Protein AF-0000000080283962 (afdb_homodimer)

Nearest PDB structures (foldseek):
  8ro2-assembly1_TF  TM=5.884E-01  e=2.854E+00  Homo sapiens
  6u9e-assembly1_B  TM=2.077E-01  e=5.187E+00  Francisella tularensis subsp. novicida
  8ro2-assembly1_TF  TM=5.895E-01  e=2.555E+00  Homo sapiens
  6u9e-assembly1_B  TM=2.073E-01  e=4.167E+00  Francisella tularensis subsp. novicida

Organism: Amycolatopsis orientalis (NCBI:txid31958)

Secondary structure (DSSP, 8-state):
------B----SS--STTSSS-EEEETTEEEEEETTEEEEEETTEEEE---SS-EEEP--SS--STTSSSEEEEETTEEEEEETTEEEEEETTEEEE-/------B----SS--STTSSS-EEEETTEEEEEETTEEEEEETTEEEE---SS-EEEP--SS--STTSSSEEEEETTEEEEEETTEEEEEETTEEEE-

Radius of gyration: 17.1 Å; Cα contacts (8 Å, |Δi|>4): 357; chains: 2; bounding box: 35×56×42 Å

Foldseek 3Di:
DPPDWAFDPDDPDDDDPPPPFDWDQAVPFIFTADPQFTWTDDPNTTTGDDDPDFAWDPDDPDDDDPPPPFDWGRHVPFIWTDDPNWTWTDDPPTTGTD/DPPDWAFDPDDPDDDDPPPPFDWDQAVPFIFTADPLFTWTDDPNTTTGDDDPDFAWDPDDPDDDDPPPPFDWGRHVPFIWTDDPNWTWTDDPPTTGTD

pLDDT: mean 89.24, std 9.59, range [35.06, 97.31]

Structure (mmCIF, N/CA/C/O backbone):
data_AF-0000000080283962-model_v1
#
loop_
_entity.id
_entity.type
_entity.pdbx_description
1 polymer 'Threonine dehydratase'
#
loop_
_atom_site.group_PDB
_atom_site.id
_atom_site.type_symbol
_atom_site.label_atom_id
_atom_site.label_alt_id
_atom_site.label_comp_id
_atom_site.label_asym_id
_atom_site.label_entity_id
_atom_site.label_seq_id
_atom_site.pdbx_PDB_ins_code
_atom_site.Cartn_x
_atom_site.Cartn_y
_atom_site.Cartn_z
_atom_site.occupancy
_atom_site.B_iso_or_equiv
_atom_site.auth_seq_id
_atom_site.auth_comp_id
_atom_site.auth_asym_id
_atom_site.auth_atom_id
_atom_site.pdbx_PDB_model_num
ATOM 1 N N . MET A 1 1 ? -6.617 -28.562 -16.344 1 35.06 1 MET A N 1
ATOM 2 C CA . MET A 1 1 ? -5.785 -28.609 -15.141 1 35.06 1 MET A CA 1
ATOM 3 C C . MET A 1 1 ? -5.812 -27.266 -14.406 1 35.06 1 MET A C 1
ATOM 5 O O . MET A 1 1 ? -5.527 -26.219 -15.008 1 35.06 1 MET A O 1
ATOM 9 N N . THR A 1 2 ? -6.727 -26.984 -13.445 1 43.75 2 THR A N 1
ATOM 10 C CA . THR A 1 2 ? -6.867 -25.703 -12.766 1 43.75 2 THR A CA 1
ATOM 11 C C . THR A 1 2 ? -5.504 -25.141 -12.391 1 43.75 2 THR A C 1
ATOM 13 O O . THR A 1 2 ? -4.602 -25.891 -12 1 43.75 2 THR A O 1
ATOM 16 N N . ALA A 1 3 ? -5.02 -24.266 -13.156 1 55.91 3 ALA A N 1
ATOM 17 C CA . ALA A 1 3 ? -3.67 -23.734 -12.969 1 55.91 3 ALA A CA 1
ATOM 18 C C . ALA A 1 3 ? -3.305 -23.688 -11.484 1 55.91 3 ALA A C 1
ATOM 20 O O . ALA A 1 3 ? -4.18 -23.531 -10.633 1 55.91 3 ALA A O 1
ATOM 21 N N . ALA A 1 4 ? -2.227 -24.375 -11.078 1 68.62 4 ALA A N 1
ATOM 22 C CA . ALA A 1 4 ? -1.709 -24.5 -9.719 1 68.62 4 ALA A CA 1
ATOM 23 C C . ALA A 1 4 ? -1.678 -23.156 -9.016 1 68.62 4 ALA A C 1
ATOM 25 O O . ALA A 1 4 ? -1.176 -22.172 -9.57 1 68.62 4 ALA A O 1
ATOM 26 N N . HIS A 1 5 ? -2.861 -22.812 -8.375 1 81 5 HIS A N 1
ATOM 27 C CA . HIS A 1 5 ? -2.826 -21.625 -7.512 1 81 5 HIS A CA 1
ATOM 28 C C . HIS A 1 5 ? -2.682 -22.016 -6.047 1 81 5 HIS A C 1
ATOM 30 O O . HIS A 1 5 ? -3.045 -23.141 -5.656 1 81 5 HIS A O 1
ATOM 36 N N . THR A 1 6 ? -1.829 -21.266 -5.34 1 88.88 6 THR A N 1
ATOM 37 C CA . THR A 1 6 ? -1.649 -21.453 -3.904 1 88.88 6 THR A CA 1
ATOM 38 C C . THR A 1 6 ? -2.773 -20.781 -3.125 1 88.88 6 THR A C 1
ATOM 40 O O . THR A 1 6 ? -2.91 -19.547 -3.162 1 88.88 6 THR A O 1
ATOM 43 N N . GLU A 1 7 ? -3.646 -21.547 -2.443 1 90.62 7 GLU A N 1
ATOM 44 C CA . GLU A 1 7 ? -4.758 -21.031 -1.653 1 90.62 7 GLU A CA 1
ATOM 45 C C . GLU A 1 7 ? -4.289 -20.594 -0.267 1 90.62 7 GLU A C 1
ATOM 47 O O . GLU A 1 7 ? -3.475 -21.266 0.361 1 90.62 7 GLU A O 1
ATOM 52 N N . HIS A 1 8 ? -4.777 -19.422 0.168 1 90.31 8 HIS A N 1
ATOM 53 C CA . HIS A 1 8 ? -4.613 -19.031 1.562 1 90.31 8 HIS A CA 1
ATOM 54 C C . HIS A 1 8 ? -5.809 -19.469 2.402 1 90.31 8 HIS A C 1
ATOM 56 O O . HIS A 1 8 ? -6.824 -18.766 2.459 1 90.31 8 HIS A O 1
ATOM 62 N N . ALA A 1 9 ? -5.613 -20.469 3.062 1 83.69 9 ALA A N 1
ATOM 63 C CA . ALA A 1 9 ? -6.711 -21.062 3.822 1 83.69 9 ALA A CA 1
ATOM 64 C C . ALA A 1 9 ? -6.82 -20.438 5.211 1 83.69 9 ALA A C 1
ATOM 66 O O . ALA A 1 9 ? -5.867 -19.828 5.695 1 83.69 9 ALA A O 1
ATOM 67 N N . GLY A 1 10 ? -8.047 -20.531 5.781 1 81.81 10 GLY A N 1
ATOM 68 C CA . GLY A 1 10 ? -8.242 -20.188 7.184 1 81.81 10 GLY A CA 1
ATOM 69 C C . GLY A 1 10 ? -8.312 -18.703 7.43 1 81.81 10 GLY A C 1
ATOM 70 O O . GLY A 1 10 ? -7.855 -18.219 8.461 1 81.81 10 GLY A O 1
ATOM 71 N N . HIS A 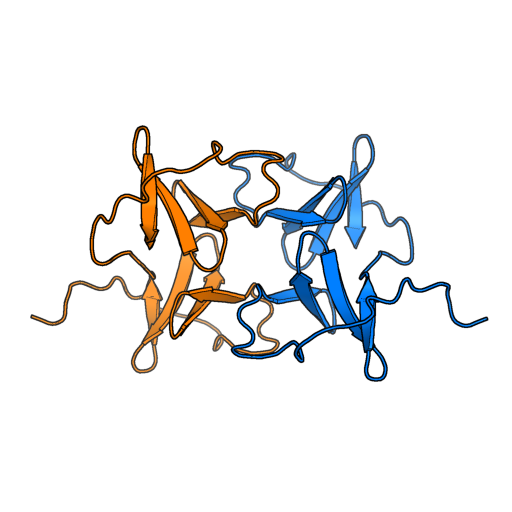1 11 ? -8.812 -18 6.496 1 83.88 11 HIS A N 1
ATOM 72 C CA . HIS A 1 11 ? -8.977 -16.578 6.738 1 83.88 11 HIS A CA 1
ATOM 73 C C . HIS A 1 11 ? -10.078 -16.312 7.758 1 83.88 11 HIS A C 1
ATOM 75 O O . HIS A 1 11 ? -11.148 -16.922 7.688 1 83.88 11 HIS A O 1
ATOM 81 N N . THR A 1 12 ? -9.773 -15.5 8.719 1 86.62 12 THR A N 1
ATOM 82 C CA . THR A 1 12 ? -10.688 -15.195 9.812 1 86.62 12 THR A CA 1
ATOM 83 C C . THR A 1 12 ? -11.68 -14.109 9.398 1 86.62 12 THR A C 1
ATOM 85 O O . THR A 1 12 ? -12.672 -13.875 10.102 1 86.62 12 THR A O 1
ATOM 88 N N . HIS A 1 13 ? -11.516 -13.477 8.312 1 91.56 13 HIS A N 1
ATOM 89 C CA . HIS A 1 13 ? -12.422 -12.453 7.805 1 91.56 13 HIS A CA 1
ATOM 90 C C . HIS A 1 13 ? -12.352 -12.359 6.285 1 91.56 13 HIS A C 1
ATOM 92 O O . HIS A 1 13 ? -11.469 -12.953 5.66 1 91.56 13 HIS A O 1
ATOM 98 N N . ALA A 1 14 ? -13.336 -11.727 5.773 1 93.75 14 ALA A N 1
ATOM 99 C CA . ALA A 1 14 ? -13.305 -11.445 4.34 1 93.75 14 ALA A CA 1
ATOM 100 C C . ALA A 1 14 ? -12.594 -10.125 4.059 1 93.75 14 ALA A C 1
ATOM 102 O O . ALA A 1 14 ? -12.781 -9.141 4.781 1 93.75 14 ALA A O 1
ATOM 103 N N . HIS A 1 15 ? -11.75 -10.195 3.064 1 94.44 15 HIS A N 1
ATOM 104 C CA . HIS A 1 15 ? -11.117 -8.945 2.652 1 94.44 15 HIS A CA 1
ATOM 105 C C . HIS A 1 15 ? -12.102 -8.039 1.92 1 94.44 15 HIS A C 1
ATOM 107 O O . HIS A 1 15 ? -12.953 -8.523 1.174 1 94.44 15 HIS A O 1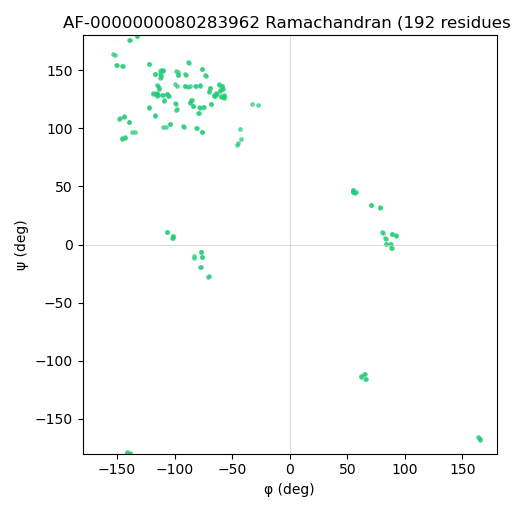
ATOM 113 N N . GLY A 1 16 ? -12.039 -6.785 2.045 1 90.5 16 GLY A N 1
ATOM 114 C CA . GLY A 1 16 ? -12.867 -5.746 1.453 1 90.5 16 GLY A CA 1
ATOM 115 C C . GLY A 1 16 ? -12.695 -4.395 2.123 1 90.5 16 GLY A C 1
ATOM 116 O O . GLY A 1 16 ? -11.75 -4.188 2.879 1 90.5 16 GLY A O 1
ATOM 117 N N . GLU A 1 17 ? -13.594 -3.531 1.775 1 86.06 17 GLU A N 1
ATOM 118 C CA . GLU A 1 17 ? -13.57 -2.217 2.412 1 86.06 17 GLU A CA 1
ATOM 119 C C . GLU A 1 17 ? -13.664 -2.338 3.93 1 86.06 17 GLU A C 1
ATOM 121 O O . GLU A 1 17 ? -14.523 -3.055 4.449 1 86.06 17 GLU A O 1
ATOM 126 N N . GLY A 1 18 ? -12.711 -1.709 4.637 1 87.62 18 GLY A N 1
ATOM 127 C CA . GLY A 1 18 ? -12.781 -1.673 6.09 1 87.62 18 GLY A CA 1
ATOM 128 C C . GLY A 1 18 ? -12.133 -2.875 6.75 1 87.62 18 GLY A C 1
ATOM 129 O O . GLY A 1 18 ? -12.117 -2.979 7.977 1 87.62 18 GLY A O 1
ATOM 130 N N . CYS A 1 19 ? -11.578 -3.812 5.996 1 92.62 19 CYS A N 1
ATOM 131 C CA . CYS A 1 19 ? -11.062 -5.043 6.594 1 92.62 19 CYS A CA 1
ATOM 132 C C . CYS A 1 19 ? -9.727 -4.793 7.289 1 92.62 19 CYS A C 1
ATOM 134 O O . CYS A 1 19 ? -9.227 -5.66 8.008 1 92.62 19 CYS A O 1
ATOM 136 N N . GLY A 1 20 ? -9.148 -3.604 7.055 1 93.88 20 GLY A N 1
ATOM 137 C CA . GLY A 1 20 ? -7.941 -3.23 7.77 1 93.88 20 GLY A CA 1
ATOM 138 C C . GLY A 1 20 ? -6.672 -3.611 7.035 1 93.88 20 GLY A C 1
ATOM 139 O O . GLY A 1 20 ? -5.57 -3.441 7.559 1 93.88 20 GLY A O 1
ATOM 140 N N . HIS A 1 21 ? -6.789 -4.078 5.785 1 95.62 21 HIS A N 1
ATOM 141 C CA . HIS A 1 21 ? -5.625 -4.453 4.988 1 95.62 21 HIS A CA 1
ATOM 142 C C . HIS A 1 21 ? -5.438 -3.504 3.812 1 95.62 21 HIS A C 1
ATOM 144 O O . HIS A 1 21 ? -6.406 -2.947 3.295 1 95.62 21 HIS A O 1
ATOM 150 N N . VAL A 1 22 ? -4.184 -3.258 3.533 1 97 22 VAL A N 1
ATOM 151 C CA . VAL A 1 22 ? -3.861 -2.463 2.352 1 97 22 VAL A CA 1
ATOM 152 C C . VAL A 1 22 ? -4.43 -3.137 1.104 1 97 22 VAL A C 1
ATOM 154 O O . VAL A 1 22 ? -4.305 -4.352 0.938 1 97 22 VAL A O 1
ATOM 157 N N . ALA A 1 23 ? -5.082 -2.34 0.26 1 96.88 23 ALA A N 1
ATOM 158 C CA . ALA A 1 23 ? -5.602 -2.816 -1.02 1 96.88 23 ALA A CA 1
ATOM 159 C C . ALA A 1 23 ? -4.738 -2.32 -2.178 1 96.88 23 ALA A C 1
ATOM 161 O O . ALA A 1 23 ? -4.465 -1.123 -2.285 1 96.88 23 ALA A O 1
ATOM 162 N N . VAL A 1 24 ? -4.32 -3.229 -3.004 1 96.75 24 VAL A N 1
ATOM 163 C CA . VAL A 1 24 ? -3.416 -2.973 -4.121 1 96.75 24 VAL A CA 1
ATOM 164 C C . VAL A 1 24 ? -4.121 -3.295 -5.438 1 96.75 24 VAL A C 1
ATOM 166 O O . VAL A 1 24 ? -4.418 -4.457 -5.723 1 96.75 24 VAL A O 1
ATOM 169 N N . PRO A 1 25 ? -4.391 -2.285 -6.191 1 95 25 PRO A N 1
ATOM 170 C CA . PRO A 1 25 ? -4.93 -2.594 -7.52 1 95 25 PRO A CA 1
ATOM 171 C C . PRO A 1 25 ? -3.959 -3.404 -8.375 1 95 25 PRO A C 1
ATOM 173 O O . PRO A 1 25 ? -2.75 -3.154 -8.352 1 95 25 PRO A O 1
ATOM 176 N N . HIS A 1 26 ? -4.449 -4.391 -9.086 1 92 26 HIS A N 1
ATOM 177 C CA . HIS A 1 26 ? -3.648 -5.246 -9.953 1 92 26 HIS A CA 1
ATOM 178 C C . HIS A 1 26 ? -4.434 -5.668 -11.195 1 92 26 HIS A C 1
ATOM 180 O O . HIS A 1 26 ? -5.141 -6.68 -11.172 1 92 26 HIS A O 1
ATOM 186 N N . GLY A 1 27 ? -4.266 -4.848 -12.211 1 88.5 27 GLY A N 1
ATOM 187 C CA . GLY A 1 27 ? -5.031 -5.141 -13.406 1 88.5 27 GLY A CA 1
ATOM 188 C C . GLY A 1 27 ? -6.531 -5.004 -13.203 1 88.5 27 GLY A C 1
ATOM 189 O O . GLY A 1 27 ? -7.039 -3.898 -13.008 1 88.5 27 GLY A O 1
ATOM 190 N N . ASP A 1 28 ? -7.254 -6.184 -13.242 1 88.56 28 ASP A N 1
ATOM 191 C CA . ASP A 1 28 ? -8.711 -6.16 -13.18 1 88.56 28 ASP A CA 1
ATOM 192 C C . ASP A 1 28 ? -9.203 -6.539 -11.789 1 88.56 28 ASP A C 1
ATOM 194 O O . ASP A 1 28 ? -10.414 -6.684 -11.57 1 88.56 28 ASP A O 1
ATOM 198 N N . HIS A 1 29 ? -8.234 -6.703 -10.852 1 91.75 29 HIS A N 1
ATOM 199 C CA . HIS A 1 29 ? -8.664 -7.078 -9.508 1 91.75 29 HIS A CA 1
ATOM 200 C C . HIS A 1 29 ? -7.871 -6.324 -8.445 1 91.75 29 HIS A C 1
ATOM 202 O O . HIS A 1 29 ? -7.055 -5.461 -8.773 1 91.75 29 HIS A O 1
ATOM 208 N N . VAL A 1 30 ? -8.297 -6.582 -7.266 1 95.19 30 VAL A N 1
ATOM 209 C CA . VAL A 1 30 ? -7.625 -5.996 -6.113 1 95.19 30 VAL A CA 1
ATOM 210 C C . VAL A 1 30 ? -6.992 -7.098 -5.266 1 95.19 30 VAL A C 1
ATOM 212 O O . VAL A 1 30 ? -7.617 -8.133 -5.02 1 95.19 30 VAL A O 1
ATOM 215 N N . ASP A 1 31 ? -5.766 -6.91 -4.949 1 95.81 31 ASP A N 1
ATOM 216 C CA . ASP A 1 31 ? -5.086 -7.766 -3.977 1 95.81 31 ASP A CA 1
ATOM 217 C C . ASP A 1 31 ? -5.059 -7.109 -2.598 1 95.81 31 ASP A C 1
ATOM 219 O O . ASP A 1 31 ? -5.004 -5.883 -2.49 1 95.81 31 ASP A O 1
ATOM 223 N N . TYR A 1 32 ? -5.07 -7.906 -1.597 1 96.44 32 TYR A N 1
ATOM 224 C CA . TYR A 1 32 ? -4.953 -7.418 -0.228 1 96.44 32 TYR A CA 1
ATOM 225 C C . TYR A 1 32 ? -3.668 -7.918 0.423 1 96.44 32 TYR A C 1
ATOM 227 O O . TYR A 1 32 ? -3.391 -9.117 0.415 1 96.44 32 TYR A O 1
ATOM 235 N N . VAL A 1 33 ? -2.928 -6.961 0.955 1 96.44 33 VAL A N 1
ATOM 236 C CA . VAL A 1 33 ? -1.702 -7.34 1.649 1 96.44 33 VAL A CA 1
ATOM 237 C C . VAL A 1 33 ? -2.045 -7.957 3.004 1 96.44 33 VAL A C 1
ATOM 239 O O . VAL A 1 33 ? -2.691 -7.32 3.836 1 96.44 33 VAL A O 1
ATOM 242 N N . HIS A 1 34 ? -1.665 -9.219 3.176 1 95 34 HIS A N 1
ATOM 243 C CA . HIS A 1 34 ? -1.932 -9.938 4.414 1 95 34 HIS A CA 1
ATOM 244 C C . HIS A 1 34 ? -0.739 -10.797 4.816 1 95 34 HIS A C 1
ATOM 246 O O . HIS A 1 34 ? -0.447 -11.805 4.168 1 95 34 HIS A O 1
ATOM 252 N N . GLU A 1 35 ? -0.023 -10.289 5.875 1 92.44 35 GLU A N 1
ATOM 253 C CA . GLU A 1 35 ? 1.117 -11.008 6.434 1 92.44 35 GLU A CA 1
ATOM 254 C C . GLU A 1 35 ? 2.145 -11.336 5.352 1 92.44 35 GLU A C 1
ATOM 256 O O . GLU A 1 35 ? 2.609 -12.469 5.25 1 92.44 35 GLU A O 1
ATOM 261 N N . GLY A 1 36 ? 2.445 -10.328 4.566 1 93.75 36 GLY A N 1
ATOM 262 C CA . GLY A 1 36 ? 3.506 -10.469 3.584 1 93.75 36 GLY A CA 1
ATOM 263 C C . GLY A 1 36 ? 3.066 -11.195 2.328 1 93.75 36 GLY A C 1
ATOM 264 O O . GLY A 1 36 ? 3.898 -11.594 1.509 1 93.75 36 GLY A O 1
ATOM 265 N N . HIS A 1 37 ? 1.723 -11.43 2.156 1 94.94 37 HIS A N 1
ATOM 266 C CA . HIS A 1 37 ? 1.156 -12.07 0.973 1 94.94 37 HIS A CA 1
ATOM 267 C C . HIS A 1 37 ? 0.129 -11.164 0.3 1 94.94 37 HIS A C 1
ATOM 269 O O . HIS A 1 37 ? -0.411 -10.25 0.931 1 94.94 37 HIS A O 1
ATOM 275 N N . LEU A 1 38 ? -0.004 -11.43 -0.94 1 96.06 38 LEU A N 1
ATOM 276 C CA . LEU A 1 38 ? -1.05 -10.75 -1.695 1 96.06 38 LEU A CA 1
ATOM 277 C C . LEU A 1 38 ? -2.23 -11.68 -1.949 1 96.06 38 LEU A C 1
ATOM 279 O O . LEU A 1 38 ? -2.172 -12.539 -2.834 1 96.06 38 LEU A O 1
ATOM 283 N N . HIS A 1 39 ? -3.297 -11.43 -1.146 1 96.5 39 HIS A N 1
ATOM 284 C CA . HIS A 1 39 ? -4.5 -12.25 -1.229 1 96.5 39 HIS A CA 1
ATOM 285 C C . HIS A 1 39 ? -5.418 -11.766 -2.346 1 96.5 39 HIS A C 1
ATOM 287 O O . HIS A 1 39 ? -5.879 -10.625 -2.33 1 96.5 39 HIS A O 1
ATOM 293 N N . ARG A 1 40 ? -5.621 -12.648 -3.252 1 94.75 40 ARG A N 1
ATOM 294 C CA . ARG A 1 40 ? -6.566 -12.398 -4.336 1 94.75 40 ARG A CA 1
ATOM 295 C C . ARG A 1 40 ? -7.816 -13.258 -4.18 1 94.75 40 ARG A C 1
ATOM 297 O O . ARG A 1 40 ? -7.723 -14.477 -4.031 1 94.75 40 ARG A O 1
ATOM 304 N N . ALA A 1 41 ? -8.977 -12.547 -4.145 1 94.31 41 ALA A N 1
ATOM 305 C CA . ALA A 1 41 ? -10.227 -13.297 -4.039 1 94.31 41 ALA A CA 1
ATOM 306 C C . ALA A 1 41 ? -10.469 -14.141 -5.289 1 94.31 41 ALA A C 1
ATOM 308 O O . ALA A 1 41 ? -10.312 -13.656 -6.41 1 94.31 41 ALA A O 1
ATOM 309 N N . HIS A 1 42 ? -10.703 -15.375 -5.086 1 90.81 42 HIS A N 1
ATOM 310 C CA . HIS A 1 42 ? -10.969 -16.297 -6.18 1 90.81 42 HIS A CA 1
ATOM 311 C C . HIS A 1 42 ? -11.938 -17.391 -5.75 1 90.81 42 HIS A C 1
ATOM 313 O O . HIS A 1 42 ? -11.602 -18.234 -4.91 1 90.81 42 HIS A O 1
ATOM 319 N N . ASP A 1 43 ? -13.164 -17.375 -6.234 1 91.69 43 ASP A N 1
ATOM 320 C CA . ASP A 1 43 ? -14.164 -18.422 -6.047 1 91.69 43 ASP A CA 1
ATOM 321 C C . ASP A 1 43 ? -14.406 -18.688 -4.562 1 91.69 43 ASP A C 1
ATOM 323 O O . ASP A 1 43 ? -14.383 -19.828 -4.121 1 91.69 43 ASP A O 1
ATOM 327 N N . GLY A 1 44 ? -14.516 -17.672 -3.893 1 90.38 44 GLY A N 1
ATOM 328 C CA . GLY A 1 44 ? -14.938 -17.797 -2.504 1 90.38 44 GLY A CA 1
ATOM 329 C C . GLY A 1 44 ? -13.773 -18 -1.549 1 90.38 44 GLY A C 1
ATOM 330 O O . GLY A 1 44 ? -13.977 -18.156 -0.343 1 90.38 44 GLY A O 1
ATOM 331 N N . HIS A 1 45 ? -12.602 -18.094 -2.121 1 93.62 45 HIS A N 1
ATOM 332 C CA . HIS A 1 45 ? -11.414 -18.156 -1.277 1 93.62 45 HIS A CA 1
ATOM 333 C C . HIS A 1 45 ? -10.336 -17.203 -1.771 1 93.62 45 HIS A C 1
ATOM 335 O O . HIS A 1 45 ? -10.57 -16.406 -2.689 1 93.62 45 HIS A O 1
ATOM 341 N N . TYR A 1 46 ? -9.305 -17.203 -1.081 1 95.38 46 TYR A N 1
ATOM 342 C CA . TYR A 1 46 ? -8.227 -16.312 -1.471 1 95.38 46 TYR A CA 1
ATOM 343 C C . TYR A 1 46 ? -7.004 -17.094 -1.937 1 95.38 46 TYR A C 1
ATOM 345 O O . TYR A 1 46 ? -6.605 -18.062 -1.295 1 95.38 46 TYR A O 1
ATOM 353 N N . ASP A 1 47 ? -6.438 -16.641 -3.055 1 94.94 47 ASP A N 1
ATOM 354 C CA . ASP A 1 47 ? -5.199 -17.203 -3.586 1 94.94 47 ASP A CA 1
ATOM 355 C C . ASP A 1 47 ? -4.047 -16.203 -3.445 1 94.94 47 ASP A C 1
ATOM 357 O O . ASP A 1 47 ? -4.262 -15 -3.355 1 94.94 47 ASP A O 1
ATOM 361 N N . GLU A 1 48 ? -2.859 -16.828 -3.291 1 94.25 48 GLU A N 1
ATOM 362 C CA . GLU A 1 48 ? -1.697 -15.977 -3.512 1 94.25 48 GLU A CA 1
ATOM 363 C C . GLU A 1 48 ? -1.691 -15.406 -4.93 1 94.25 48 GLU A C 1
ATOM 365 O O . GLU A 1 48 ? -1.883 -16.141 -5.898 1 94.25 48 GLU A O 1
ATOM 370 N N . CYS A 1 49 ? -1.578 -14.062 -5.078 1 92.19 49 CYS A N 1
ATOM 371 C CA . CYS A 1 49 ? -1.53 -13.469 -6.41 1 92.19 49 CYS A CA 1
ATOM 372 C C . CYS A 1 49 ? -0.131 -13.578 -7.004 1 92.19 49 CYS A C 1
ATOM 374 O O . CYS A 1 49 ? 0.763 -12.812 -6.641 1 92.19 49 CYS A O 1
ATOM 376 N N . GLU A 1 50 ? 0.05 -14.461 -7.801 1 85.19 50 GLU A N 1
ATOM 377 C CA . GLU A 1 50 ? 1.315 -14.688 -8.492 1 85.19 50 GLU A CA 1
ATOM 378 C C . GLU A 1 50 ? 1.188 -14.398 -9.984 1 85.19 50 GLU A C 1
ATOM 380 O O . GLU A 1 50 ? 0.092 -14.477 -10.547 1 85.19 50 GLU A O 1
ATOM 385 N N . ALA A 1 51 ? 2.295 -13.961 -10.562 1 76.75 51 ALA A N 1
ATOM 386 C CA . ALA A 1 51 ? 2.266 -13.797 -12.016 1 76.75 51 ALA A CA 1
ATOM 387 C C . ALA A 1 51 ? 2.197 -15.148 -12.719 1 76.75 51 ALA A C 1
ATOM 389 O O . ALA A 1 51 ? 2.814 -16.125 -12.266 1 76.75 51 ALA A O 1
ATOM 390 N N . ASP A 1 52 ? 1.335 -15.164 -13.664 1 74.25 52 ASP A N 1
ATOM 391 C CA . ASP A 1 52 ? 1.201 -16.391 -14.438 1 74.25 52 ASP A CA 1
ATOM 392 C C . ASP A 1 52 ? 2.426 -16.625 -15.32 1 74.25 52 ASP A C 1
ATOM 394 O O . ASP A 1 52 ? 2.734 -17.766 -15.672 1 74.25 52 ASP A O 1
ATOM 398 N N . ALA A 1 53 ? 3.062 -15.547 -15.664 1 79 53 ALA A N 1
ATOM 399 C CA . ALA A 1 53 ? 4.211 -15.641 -16.562 1 79 53 ALA A CA 1
ATOM 400 C C . ALA A 1 53 ? 5.266 -14.594 -16.219 1 79 53 ALA A C 1
ATOM 402 O O . ALA A 1 53 ? 4.98 -13.625 -15.508 1 79 53 ALA A O 1
ATOM 403 N N . HIS A 1 54 ? 6.469 -14.977 -16.594 1 79.56 54 HIS A N 1
ATOM 404 C CA . HIS A 1 54 ? 7.566 -14.016 -16.516 1 79.56 54 HIS A CA 1
ATOM 405 C C . HIS A 1 54 ? 7.504 -13.008 -17.656 1 79.56 54 HIS A C 1
ATOM 407 O O . HIS A 1 54 ? 7.836 -13.336 -18.797 1 79.56 54 HIS A O 1
ATOM 413 N N . VAL A 1 55 ? 6.902 -11.852 -17.328 1 89.44 55 VAL A N 1
ATOM 414 C CA . VAL A 1 55 ? 6.848 -10.789 -18.328 1 89.44 55 VAL A CA 1
ATOM 415 C C . VAL A 1 55 ? 7.805 -9.664 -17.938 1 89.44 55 VAL A C 1
ATOM 417 O O . VAL A 1 55 ? 7.496 -8.867 -17.047 1 89.44 55 VAL A O 1
ATOM 420 N N . PRO A 1 56 ? 8.992 -9.664 -18.609 1 90.5 56 PRO A N 1
ATOM 421 C CA . PRO A 1 56 ? 9.945 -8.602 -18.281 1 90.5 56 PRO A CA 1
ATOM 422 C C . PRO A 1 56 ? 9.414 -7.207 -18.609 1 90.5 56 PRO A C 1
ATOM 424 O O . PRO A 1 56 ? 8.742 -7.027 -19.625 1 90.5 56 PRO A O 1
ATOM 427 N N . HIS A 1 57 ? 9.492 -6.348 -17.672 1 89.94 57 HIS A N 1
ATOM 428 C CA . HIS A 1 57 ? 9.188 -4.953 -17.953 1 89.94 57 HIS A CA 1
ATOM 429 C C . HIS A 1 57 ? 10.359 -4.273 -18.672 1 89.94 57 HIS A C 1
ATOM 431 O O . HIS A 1 57 ? 11.422 -4.086 -18.078 1 89.94 57 HIS A O 1
ATOM 437 N N . GLN A 1 58 ? 10.125 -3.846 -19.828 1 86.69 58 GLN A N 1
ATOM 438 C CA . GLN A 1 58 ? 11.195 -3.258 -20.625 1 86.69 58 GLN A CA 1
ATOM 439 C C . GLN A 1 58 ? 11.289 -1.752 -20.391 1 86.69 58 GLN A C 1
ATOM 441 O O . GLN A 1 58 ? 10.273 -1.089 -20.172 1 86.69 58 GLN A O 1
ATOM 446 N N . GLY A 1 59 ? 12.578 -1.253 -20.453 1 82.88 59 GLY A N 1
ATOM 447 C CA . GLY A 1 59 ? 12.797 0.185 -20.453 1 82.88 59 GLY A CA 1
ATOM 448 C C . GLY A 1 59 ? 12.5 0.84 -19.125 1 82.88 59 GLY A C 1
ATOM 449 O O . GLY A 1 59 ? 12 1.966 -19.078 1 82.88 59 GLY A O 1
ATOM 450 N N . HIS A 1 60 ? 12.75 0.189 -18.094 1 81.06 60 HIS A N 1
ATOM 451 C CA . HIS A 1 60 ? 12.531 0.785 -16.781 1 81.06 60 HIS A CA 1
ATOM 452 C C . HIS A 1 60 ? 13.523 1.909 -16.516 1 81.06 60 HIS A C 1
ATOM 454 O O . HIS A 1 60 ? 14.742 1.709 -16.625 1 81.06 60 HIS A O 1
ATOM 460 N N . GLU A 1 61 ? 13.094 3.102 -16.281 1 85.56 61 GLU A N 1
ATOM 461 C CA . GLU A 1 61 ? 13.875 4.336 -16.266 1 85.56 61 GLU A CA 1
ATOM 462 C C . GLU A 1 61 ? 14.672 4.461 -14.969 1 85.56 61 GLU A C 1
ATOM 464 O O . GLU A 1 61 ? 15.648 5.207 -14.906 1 85.56 61 GLU A O 1
ATOM 469 N N . HIS A 1 62 ? 14.344 3.791 -13.945 1 90 62 HIS A N 1
ATOM 470 C CA . HIS A 1 62 ? 15.07 3.842 -12.688 1 90 62 HIS A CA 1
ATOM 471 C C . HIS A 1 62 ? 14.969 2.521 -11.938 1 90 62 HIS A C 1
ATOM 473 O O . HIS A 1 62 ? 14.094 1.703 -12.227 1 90 62 HIS A O 1
ATOM 479 N N . ALA A 1 63 ? 15.922 2.299 -11.148 1 92.5 63 ALA A N 1
ATOM 480 C CA . ALA A 1 63 ? 15.859 1.129 -10.273 1 92.5 63 ALA A CA 1
ATOM 481 C C . ALA A 1 63 ? 14.938 1.38 -9.086 1 92.5 63 ALA A C 1
ATOM 483 O O . ALA A 1 63 ? 14.938 2.473 -8.516 1 92.5 63 ALA A O 1
ATOM 484 N N . HIS A 1 64 ? 14.133 0.341 -8.805 1 93.25 64 HIS A N 1
ATOM 485 C CA . HIS A 1 64 ? 13.305 0.452 -7.613 1 93.25 64 HIS A CA 1
ATOM 486 C C . HIS A 1 64 ? 14.117 0.225 -6.344 1 93.25 64 HIS A C 1
ATOM 488 O O . HIS A 1 64 ? 15.094 -0.526 -6.359 1 93.25 64 HIS A O 1
ATOM 494 N N . GLY A 1 65 ? 13.758 0.82 -5.191 1 89.19 65 GLY A N 1
ATOM 495 C CA . GLY A 1 65 ? 14.391 0.752 -3.887 1 89.19 65 GLY A CA 1
ATOM 496 C C . GLY A 1 65 ? 13.922 1.841 -2.938 1 89.19 65 GLY A C 1
ATOM 497 O O . GLY A 1 65 ? 12.898 2.48 -3.176 1 89.19 65 GLY A O 1
ATOM 498 N N . GLU A 1 66 ? 14.641 1.972 -1.91 1 85 66 GLU A N 1
ATOM 499 C CA . GLU A 1 66 ? 14.32 3.021 -0.949 1 85 66 GLU A CA 1
ATOM 500 C C . GLU A 1 66 ? 14.305 4.395 -1.614 1 85 66 GLU A C 1
ATOM 502 O O . GLU A 1 66 ? 15.242 4.754 -2.33 1 85 66 GLU A O 1
ATOM 507 N N . GLY A 1 67 ? 13.203 5.16 -1.42 1 86.44 67 GLY A N 1
ATOM 508 C CA . GLY A 1 67 ? 13.164 6.531 -1.904 1 86.44 67 GLY A CA 1
ATOM 509 C C . GLY A 1 67 ? 12.797 6.633 -3.373 1 86.44 67 GLY A C 1
ATOM 510 O O . GLY A 1 67 ? 12.828 7.723 -3.949 1 86.44 67 GLY A O 1
ATOM 511 N N . CYS A 1 68 ? 12.438 5.539 -4.062 1 92.56 68 CYS A N 1
ATOM 512 C CA . CYS A 1 68 ? 12.195 5.586 -5.5 1 92.56 68 CYS A CA 1
ATOM 513 C C . CYS A 1 68 ? 10.836 6.203 -5.805 1 92.56 68 CYS A C 1
ATOM 515 O O . CYS A 1 68 ? 10.5 6.434 -6.969 1 92.56 68 CYS A O 1
ATOM 517 N N . GLY A 1 69 ? 10.055 6.457 -4.746 1 94.25 69 GLY A N 1
ATOM 518 C CA . GLY A 1 69 ? 8.797 7.176 -4.93 1 94.25 69 GLY A CA 1
ATOM 519 C C . GLY A 1 69 ? 7.629 6.262 -5.234 1 94.25 69 GLY A C 1
ATOM 520 O O . GLY A 1 69 ? 6.539 6.73 -5.562 1 94.25 69 GLY A O 1
ATOM 521 N N . HIS A 1 70 ? 7.832 4.934 -5.113 1 95.88 70 HIS A N 1
ATOM 522 C CA . HIS A 1 70 ? 6.773 3.971 -5.398 1 95.88 70 HIS A CA 1
ATOM 523 C C . HIS A 1 70 ? 6.406 3.174 -4.152 1 95.88 70 HIS A C 1
ATOM 525 O O . HIS A 1 70 ? 7.238 2.982 -3.264 1 95.88 70 HIS A O 1
ATOM 531 N N . VAL A 1 71 ? 5.121 2.832 -4.082 1 97.31 71 VAL A N 1
ATOM 532 C CA . VAL A 1 71 ? 4.691 1.964 -2.99 1 97.31 71 VAL A CA 1
ATOM 533 C C . VAL A 1 71 ? 5.43 0.63 -3.07 1 97.31 71 VAL A C 1
ATOM 535 O O . VAL A 1 71 ? 5.57 0.055 -4.152 1 97.31 71 VAL A O 1
ATOM 538 N N . ALA A 1 72 ? 5.945 0.211 -1.937 1 97.31 72 ALA A N 1
ATOM 539 C CA . ALA A 1 72 ? 6.613 -1.083 -1.814 1 97.31 72 ALA A CA 1
ATOM 540 C C . ALA A 1 72 ? 5.793 -2.045 -0.961 1 97.31 72 ALA A C 1
ATOM 542 O O . ALA A 1 72 ? 5.383 -1.705 0.152 1 97.31 72 ALA A O 1
ATOM 543 N N . VAL A 1 73 ? 5.555 -3.215 -1.472 1 96.81 73 VAL A N 1
ATOM 544 C CA . VAL A 1 73 ? 4.719 -4.219 -0.819 1 96.81 73 VAL A CA 1
ATOM 545 C C . VAL A 1 73 ? 5.52 -5.504 -0.616 1 96.81 73 VAL A C 1
ATOM 547 O O . VAL A 1 73 ? 5.996 -6.105 -1.582 1 96.81 73 VAL A O 1
ATOM 550 N N . PRO A 1 74 ? 5.672 -5.832 0.618 1 95.94 74 PRO A N 1
ATOM 551 C CA . PRO A 1 74 ? 6.277 -7.148 0.829 1 95.94 74 PRO A CA 1
ATOM 552 C C . PRO A 1 74 ? 5.469 -8.281 0.196 1 95.94 74 PRO A C 1
ATOM 554 O O . PRO A 1 74 ? 4.234 -8.273 0.256 1 95.94 74 PRO A O 1
ATOM 557 N N . HIS A 1 75 ? 6.117 -9.188 -0.435 1 94.94 75 HIS A N 1
ATOM 558 C CA . HIS A 1 75 ? 5.492 -10.328 -1.092 1 94.94 75 HIS A CA 1
ATOM 559 C C . HIS A 1 75 ? 6.352 -11.578 -0.957 1 94.94 75 HIS A C 1
ATOM 561 O O . HIS A 1 75 ? 7.199 -11.852 -1.811 1 94.94 75 HIS A O 1
ATOM 567 N N . GLY A 1 76 ? 6.059 -12.32 0.095 1 91.81 76 GLY A N 1
ATOM 568 C CA . GLY A 1 76 ? 6.902 -13.469 0.379 1 91.81 76 GLY A CA 1
ATOM 569 C C . GLY A 1 76 ? 8.32 -13.086 0.762 1 91.81 76 GLY A C 1
ATOM 570 O O . GLY A 1 76 ? 8.539 -12.438 1.785 1 91.81 76 GLY A O 1
ATOM 571 N N . ASP A 1 77 ? 9.289 -13.484 -0.091 1 91.25 77 ASP A N 1
ATOM 572 C CA . ASP A 1 77 ? 10.703 -13.25 0.207 1 91.25 77 ASP A CA 1
ATOM 573 C C . ASP A 1 77 ? 11.234 -12.055 -0.576 1 91.25 77 ASP A C 1
ATOM 575 O O . ASP A 1 77 ? 12.445 -11.82 -0.605 1 91.25 77 ASP A O 1
ATOM 579 N N . HIS A 1 78 ? 10.344 -11.344 -1.257 1 92.5 78 HIS A N 1
ATOM 580 C CA . HIS A 1 78 ? 10.789 -10.18 -2.016 1 92.5 78 HIS A CA 1
ATOM 581 C C . HIS A 1 78 ? 9.812 -9.016 -1.866 1 92.5 78 HIS A C 1
ATOM 583 O O . HIS A 1 78 ? 8.906 -9.062 -1.028 1 92.5 78 HIS A O 1
ATOM 589 N N . VAL A 1 79 ? 10.148 -7.941 -2.535 1 94.94 79 VAL A N 1
ATOM 590 C CA . VAL A 1 79 ? 9.336 -6.73 -2.504 1 94.94 79 VAL A CA 1
ATOM 591 C C . VAL A 1 79 ? 8.844 -6.406 -3.912 1 94.94 79 VAL A C 1
ATOM 593 O O . VAL A 1 79 ? 9.609 -6.484 -4.879 1 94.94 79 VAL A O 1
ATOM 596 N N . ASP A 1 80 ? 7.582 -6.18 -4.012 1 95.12 80 ASP A N 1
ATOM 597 C CA . ASP A 1 80 ? 7.008 -5.66 -5.246 1 95.12 80 ASP A CA 1
ATOM 598 C C . ASP A 1 80 ? 6.836 -4.145 -5.176 1 95.12 80 ASP A C 1
ATOM 600 O O . ASP A 1 80 ? 6.535 -3.596 -4.113 1 95.12 80 ASP A O 1
ATOM 604 N N . TYR A 1 81 ? 7.02 -3.516 -6.309 1 95.81 81 TYR A N 1
ATOM 605 C CA . TYR A 1 81 ? 6.828 -2.072 -6.41 1 95.81 81 TYR A CA 1
ATOM 606 C C . TYR A 1 81 ? 5.684 -1.739 -7.359 1 95.81 81 TYR A C 1
ATOM 608 O O . TYR A 1 81 ? 5.617 -2.271 -8.469 1 95.81 81 TYR A O 1
ATOM 616 N N . LEU A 1 82 ? 4.816 -0.911 -6.84 1 95.44 82 LEU A N 1
ATOM 617 C CA . LEU A 1 82 ? 3.721 -0.462 -7.691 1 95.44 82 LEU A CA 1
ATOM 618 C C . LEU A 1 82 ? 4.133 0.756 -8.508 1 95.44 82 LEU A C 1
ATOM 620 O O . LEU A 1 82 ? 4.52 1.784 -7.949 1 95.44 82 LEU A O 1
ATOM 624 N N . HIS A 1 83 ? 4.031 0.597 -9.852 1 91.56 83 HIS A N 1
ATOM 625 C CA . HIS A 1 83 ? 4.484 1.649 -10.75 1 91.56 83 HIS A CA 1
ATOM 626 C C . HIS A 1 83 ? 3.582 1.751 -11.977 1 91.56 83 HIS A C 1
ATOM 628 O O . HIS A 1 83 ? 3.561 0.845 -12.812 1 91.56 83 HIS A O 1
ATOM 634 N N . ASP A 1 84 ? 2.814 2.871 -12.023 1 86.56 84 ASP A N 1
ATOM 635 C CA . ASP A 1 84 ? 1.98 3.18 -13.18 1 86.56 84 ASP A CA 1
ATOM 636 C C . ASP A 1 84 ? 1.028 2.027 -13.5 1 86.56 84 ASP A C 1
ATOM 638 O O . ASP A 1 84 ? 0.931 1.591 -14.648 1 86.56 84 ASP A O 1
ATOM 642 N N . GLY A 1 85 ? 0.443 1.558 -12.406 1 83.44 85 GLY A N 1
ATOM 643 C CA . GLY A 1 85 ? -0.573 0.535 -12.602 1 83.44 85 GLY A CA 1
ATOM 644 C C . GLY A 1 85 ? 0.004 -0.862 -12.734 1 83.44 85 GLY A C 1
ATOM 645 O O . GLY A 1 85 ? -0.738 -1.833 -12.891 1 83.44 85 GLY A O 1
ATOM 646 N N . HIS A 1 86 ? 1.309 -0.986 -12.648 1 89.44 86 HIS A N 1
ATOM 647 C CA . HIS A 1 86 ? 1.975 -2.281 -12.719 1 89.44 86 HIS A CA 1
ATOM 648 C C . HIS A 1 86 ? 2.613 -2.648 -11.383 1 89.44 86 HIS A C 1
ATOM 650 O O . HIS A 1 86 ? 3.01 -1.767 -10.617 1 89.44 86 HIS A O 1
ATOM 656 N N . ARG A 1 87 ? 2.576 -3.889 -11.18 1 92.94 87 ARG A N 1
ATOM 657 C CA . ARG A 1 87 ? 3.359 -4.422 -10.07 1 92.94 87 ARG A CA 1
ATOM 658 C C . ARG A 1 87 ? 4.68 -5.004 -10.555 1 92.94 87 ARG A C 1
ATOM 660 O O . ARG A 1 87 ? 4.695 -6.004 -11.273 1 92.94 87 ARG A O 1
ATOM 667 N N . HIS A 1 88 ? 5.809 -4.402 -10.133 1 94 88 HIS A N 1
ATOM 668 C CA . HIS A 1 88 ? 7.148 -4.809 -10.539 1 94 88 HIS A CA 1
ATOM 669 C C . HIS A 1 88 ? 7.809 -5.684 -9.484 1 94 88 HIS A C 1
ATOM 671 O O . HIS A 1 88 ? 7.93 -5.281 -8.328 1 94 88 HIS A O 1
ATOM 677 N N . ALA A 1 89 ? 8.148 -6.836 -9.883 1 92.44 89 ALA A N 1
ATOM 678 C CA . ALA A 1 89 ? 8.953 -7.719 -9.039 1 92.44 89 ALA A CA 1
ATOM 679 C C . ALA A 1 89 ? 10.391 -7.809 -9.555 1 92.44 89 ALA A C 1
ATOM 681 O O . ALA A 1 89 ? 10.617 -8 -10.75 1 92.44 89 ALA A O 1
ATOM 682 N N . VAL A 1 90 ? 11.25 -7.598 -8.625 1 89.56 90 VAL A N 1
ATOM 683 C CA . VAL A 1 90 ? 12.648 -7.684 -9.031 1 89.56 90 VAL A CA 1
ATOM 684 C C . VAL A 1 90 ? 12.977 -9.117 -9.461 1 89.56 90 VAL A C 1
ATOM 686 O O . VAL A 1 90 ? 12.594 -10.078 -8.789 1 89.56 90 VAL A O 1
ATOM 689 N N . HIS A 1 91 ? 13.539 -9.266 -10.625 1 89.69 91 HIS A N 1
ATOM 690 C CA . HIS A 1 91 ? 14 -10.547 -11.156 1 89.69 91 HIS A CA 1
ATOM 691 C C . HIS A 1 91 ? 15.383 -10.422 -11.773 1 89.69 91 HIS A C 1
ATOM 693 O O . HIS A 1 91 ? 15.508 -10.125 -12.969 1 89.69 91 HIS A O 1
ATOM 699 N N . GLY A 1 92 ? 16.422 -10.812 -10.898 1 88.81 92 GLY A N 1
ATOM 700 C CA . GLY A 1 92 ? 17.781 -10.625 -11.391 1 88.81 92 GLY A CA 1
ATOM 701 C C . GLY A 1 92 ? 18.109 -9.172 -11.664 1 88.81 92 GLY A C 1
ATOM 702 O O . GLY A 1 92 ? 18.125 -8.352 -10.75 1 88.81 92 GLY A O 1
ATOM 703 N N . ASP A 1 93 ? 18.312 -8.828 -12.969 1 89.75 93 ASP A N 1
ATOM 704 C CA . ASP A 1 93 ? 18.734 -7.477 -13.328 1 89.75 93 ASP A CA 1
ATOM 705 C C . ASP A 1 93 ? 17.578 -6.703 -13.969 1 89.75 93 ASP A C 1
ATOM 707 O O . ASP A 1 93 ? 17.781 -5.629 -14.531 1 89.75 93 ASP A O 1
ATOM 711 N N . HIS A 1 94 ? 16.438 -7.32 -13.859 1 91.81 94 HIS A N 1
ATOM 712 C CA . HIS A 1 94 ? 15.297 -6.621 -14.43 1 91.81 94 HIS A CA 1
ATOM 713 C C . HIS A 1 94 ? 14.062 -6.789 -13.555 1 91.81 94 HIS A C 1
ATOM 715 O O . HIS A 1 94 ? 14.148 -7.312 -12.438 1 91.81 94 HIS A O 1
ATOM 721 N N . TYR A 1 95 ? 13.055 -6.188 -14.07 1 93.19 95 TYR A N 1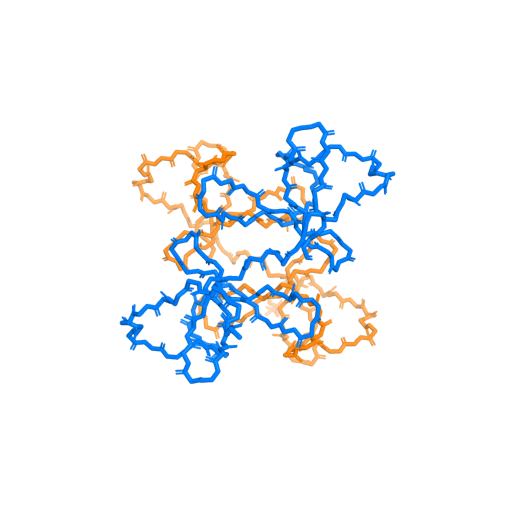
ATOM 722 C CA . TYR A 1 95 ? 11.797 -6.309 -13.344 1 93.19 95 TYR A CA 1
ATOM 723 C C . TYR A 1 95 ? 10.773 -7.094 -14.156 1 93.19 95 TYR A C 1
ATOM 725 O O . TYR A 1 95 ? 10.688 -6.934 -15.383 1 93.19 95 TYR A O 1
ATOM 733 N N . ASP A 1 96 ? 10.117 -7.957 -13.445 1 91.94 96 ASP A N 1
ATOM 734 C CA . ASP A 1 96 ? 8.969 -8.602 -14.062 1 91.94 96 ASP A CA 1
ATOM 735 C C . ASP A 1 96 ? 7.684 -7.824 -13.789 1 91.94 96 ASP A C 1
ATOM 737 O O . ASP A 1 96 ? 7.477 -7.328 -12.68 1 91.94 96 ASP A O 1
ATOM 741 N N . ASP A 1 97 ? 6.945 -7.742 -14.922 1 89.31 97 ASP A N 1
ATOM 742 C CA . ASP A 1 97 ? 5.613 -7.172 -14.758 1 89.31 97 ASP A CA 1
ATOM 743 C C . ASP A 1 97 ? 4.605 -8.234 -14.328 1 89.31 97 ASP A C 1
ATO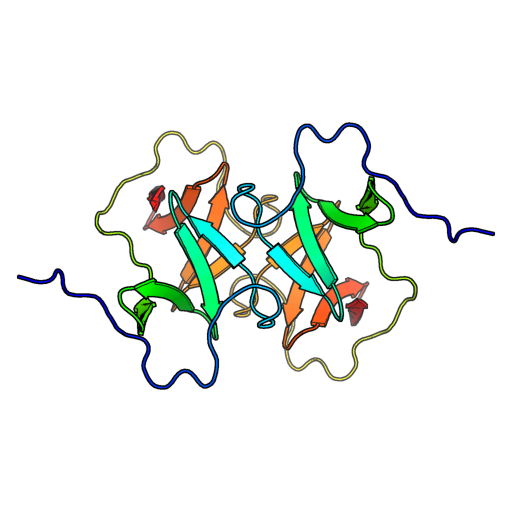M 745 O O . ASP A 1 97 ? 4.543 -9.312 -14.922 1 89.31 97 ASP A O 1
ATOM 749 N N . HIS A 1 98 ? 3.965 -7.914 -13.18 1 82 98 HIS A N 1
ATOM 750 C CA . HIS A 1 98 ? 2.85 -8.758 -12.766 1 82 98 HIS A CA 1
ATOM 751 C C . HIS A 1 98 ? 1.514 -8.07 -13.016 1 82 98 HIS A C 1
ATOM 753 O O . HIS A 1 98 ? 1.42 -6.84 -12.945 1 82 98 HIS A O 1
ATOM 759 N N . MET B 1 1 ? -11.57 27.438 14.453 1 35.81 1 MET B N 1
ATOM 760 C CA . MET B 1 1 ? -10.578 27.578 13.398 1 35.81 1 MET B CA 1
ATOM 761 C C . MET B 1 1 ? -10.414 26.281 12.625 1 35.81 1 MET B C 1
ATOM 763 O O . MET B 1 1 ? -10.156 25.219 13.219 1 35.81 1 MET B O 1
ATOM 767 N N . THR B 1 2 ? -11.141 25.969 11.523 1 44.84 2 THR B N 1
ATOM 768 C CA . THR B 1 2 ? -11.102 24.719 10.781 1 44.84 2 THR B CA 1
ATOM 769 C C . THR B 1 2 ? -9.664 24.234 10.602 1 44.84 2 THR B C 1
ATOM 771 O O . THR B 1 2 ? -8.766 25.047 10.336 1 44.84 2 THR B O 1
ATOM 774 N N . ALA B 1 3 ? -9.211 23.438 11.523 1 56.22 3 ALA B N 1
ATOM 775 C CA . ALA B 1 3 ? -7.812 23 11.562 1 56.22 3 ALA B CA 1
ATOM 776 C C . ALA B 1 3 ? -7.203 23 10.164 1 56.22 3 ALA B C 1
ATOM 778 O O . ALA B 1 3 ? -7.891 22.719 9.18 1 56.22 3 ALA B O 1
ATOM 779 N N . ALA B 1 4 ? -6.102 23.766 9.844 1 69 4 ALA B N 1
ATOM 780 C CA . ALA B 1 4 ? -5.371 23.938 8.586 1 69 4 ALA B CA 1
ATOM 781 C C . ALA B 1 4 ? -5.113 22.594 7.918 1 69 4 ALA B C 1
ATOM 783 O O . ALA B 1 4 ? -4.609 21.656 8.547 1 69 4 ALA B O 1
ATOM 784 N N . HIS B 1 5 ? -6.145 22.109 7.09 1 81.38 5 HIS B N 1
ATOM 785 C CA . HIS B 1 5 ? -5.867 20.953 6.254 1 81.38 5 HIS B CA 1
ATOM 786 C C . HIS B 1 5 ? -5.508 21.359 4.828 1 81.38 5 HIS B C 1
ATOM 788 O O . HIS B 1 5 ? -5.91 22.438 4.371 1 81.38 5 HIS B O 1
ATOM 794 N N . THR B 1 6 ? -4.477 20.719 4.293 1 89 6 THR B N 1
ATOM 795 C CA . THR B 1 6 ? -4.066 20.938 2.91 1 89 6 THR B CA 1
ATOM 796 C C . THR B 1 6 ? -4.98 20.172 1.951 1 89 6 THR B C 1
ATOM 798 O O . THR B 1 6 ? -5.012 18.938 1.968 1 89 6 THR B O 1
ATOM 801 N N . GLU B 1 7 ? -5.785 20.875 1.133 1 90.69 7 GLU B N 1
ATOM 802 C CA . GLU B 1 7 ? -6.695 20.266 0.167 1 90.69 7 GLU B CA 1
ATOM 803 C C . GLU B 1 7 ? -5.965 19.875 -1.116 1 90.69 7 GLU B C 1
ATOM 805 O O . GLU B 1 7 ? -5.113 20.625 -1.601 1 90.69 7 GLU B O 1
ATOM 810 N N . HIS B 1 8 ? -6.277 18.672 -1.622 1 90.56 8 HIS B N 1
ATOM 811 C CA . HIS B 1 8 ? -5.844 18.297 -2.965 1 90.56 8 HIS B CA 1
ATOM 812 C C . HIS B 1 8 ? -6.906 18.641 -4 1 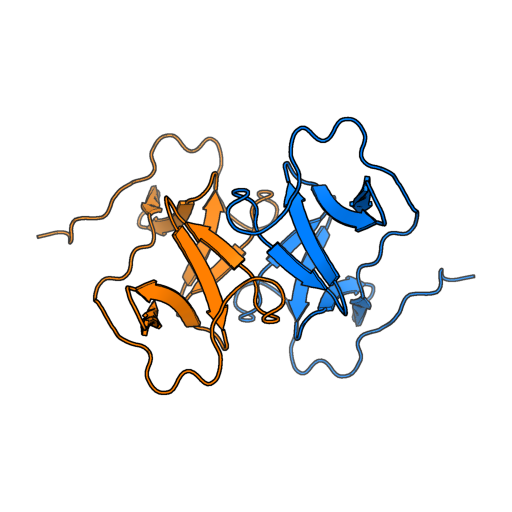90.56 8 HIS B C 1
ATOM 814 O O . HIS B 1 8 ? -7.844 17.875 -4.215 1 90.56 8 HIS B O 1
ATOM 820 N N . ALA B 1 9 ? -6.676 19.672 -4.645 1 83.38 9 ALA B N 1
ATOM 821 C CA . ALA B 1 9 ? -7.668 20.172 -5.586 1 83.38 9 ALA B CA 1
ATOM 822 C C . ALA B 1 9 ? -7.484 19.547 -6.965 1 83.38 9 ALA B C 1
ATOM 824 O O . ALA B 1 9 ? -6.414 19.016 -7.277 1 83.38 9 ALA B O 1
ATOM 825 N N . GLY B 1 10 ? -8.594 19.547 -7.75 1 81.75 10 GLY B N 1
ATOM 826 C CA . GLY B 1 10 ? -8.516 19.203 -9.164 1 81.75 10 GLY B CA 1
ATOM 827 C C . GLY B 1 10 ? -8.414 17.703 -9.406 1 81.75 10 GLY B C 1
ATOM 828 O O . GLY B 1 10 ? -7.738 17.266 -10.336 1 81.75 10 GLY B O 1
ATOM 829 N N . HIS B 1 11 ? -9.008 16.953 -8.57 1 83.31 11 HIS B N 1
ATOM 830 C CA . HIS B 1 11 ? -9.008 15.523 -8.82 1 83.31 11 HIS B CA 1
ATOM 831 C C . HIS B 1 11 ? -9.883 15.164 -10.016 1 83.31 11 HIS B C 1
ATOM 833 O O . HIS B 1 11 ? -11 15.68 -10.141 1 83.31 11 HIS B O 1
ATOM 839 N N . THR B 1 12 ? -9.375 14.375 -10.891 1 86.25 12 THR B N 1
ATOM 840 C CA . THR B 1 12 ? -10.055 13.992 -12.125 1 86.25 12 THR B CA 1
ATOM 841 C C . THR B 1 12 ? -11.016 12.836 -11.883 1 86.25 12 THR B C 1
ATOM 843 O O . THR B 1 12 ? -11.852 12.523 -12.727 1 86.25 12 THR B O 1
ATOM 846 N N . HIS B 1 13 ? -10.969 12.195 -10.773 1 91.44 13 HIS B N 1
ATOM 847 C CA . HIS B 1 13 ? -11.867 11.102 -10.414 1 91.44 13 HIS B CA 1
ATOM 848 C C . HIS B 1 13 ? -12.047 11.008 -8.906 1 91.44 13 HIS B C 1
ATOM 850 O O . HIS B 1 13 ? -11.32 11.656 -8.148 1 91.44 13 HIS B O 1
ATOM 856 N N . ALA B 1 14 ? -13.055 10.32 -8.555 1 93.62 14 ALA B N 1
ATOM 857 C CA . ALA B 1 14 ? -13.242 10.039 -7.133 1 93.62 14 ALA B CA 1
ATOM 858 C C . ALA B 1 14 ? -12.484 8.781 -6.727 1 93.62 14 ALA B C 1
ATOM 860 O O . ALA B 1 14 ? -12.461 7.789 -7.461 1 93.62 14 ALA B O 1
ATOM 861 N N . HIS B 1 15 ? -11.836 8.906 -5.59 1 94.38 15 HIS B N 1
ATOM 862 C CA . HIS B 1 15 ? -11.18 7.715 -5.07 1 94.38 15 HIS B CA 1
ATOM 863 C C . HIS B 1 15 ? -12.195 6.723 -4.508 1 94.38 15 HIS B C 1
ATOM 865 O O . HIS B 1 15 ? -13.203 7.125 -3.934 1 94.38 15 HIS B O 1
ATOM 871 N N . GLY B 1 16 ? -11.992 5.477 -4.609 1 90.44 16 GLY B N 1
ATOM 872 C CA . GLY B 1 16 ? -12.82 4.367 -4.152 1 90.44 16 GLY B CA 1
ATOM 873 C C . GLY B 1 16 ? -12.422 3.037 -4.77 1 90.44 16 GLY B C 1
ATOM 874 O O . GLY B 1 16 ? -11.344 2.912 -5.348 1 90.44 16 GLY B O 1
ATOM 875 N N . GLU B 1 17 ? -13.297 2.098 -4.582 1 86.19 17 GLU B N 1
ATOM 876 C CA . GLU B 1 17 ? -13.055 0.794 -5.191 1 86.19 17 GLU B CA 1
ATOM 877 C C . GLU B 1 17 ? -12.891 0.914 -6.703 1 86.19 17 GLU B C 1
ATOM 879 O O . GLU B 1 17 ? -13.695 1.561 -7.371 1 86.19 17 GLU B O 1
ATOM 884 N N . GLY B 1 18 ? -11.766 0.379 -7.227 1 87.75 18 GLY B N 1
ATOM 885 C CA . GLY B 1 18 ? -11.586 0.345 -8.672 1 87.75 18 GLY B CA 1
ATOM 886 C C . GLY B 1 18 ? -10.945 1.604 -9.219 1 87.75 18 GLY B C 1
ATOM 887 O O . GLY B 1 18 ? -10.727 1.719 -10.43 1 87.75 18 GLY B O 1
ATOM 888 N N . CYS B 1 19 ? -10.609 2.584 -8.391 1 92.62 19 CYS B N 1
ATOM 889 C CA . CYS B 1 19 ? -10.109 3.857 -8.898 1 92.62 19 CYS B CA 1
ATOM 890 C C . CYS B 1 19 ? -8.656 3.73 -9.359 1 92.62 19 CYS B C 1
ATOM 892 O O . CYS B 1 19 ? -8.117 4.641 -9.992 1 92.62 19 CYS B O 1
ATOM 894 N N . GLY B 1 20 ? -8.031 2.588 -9.016 1 93.81 20 GLY B N 1
ATOM 895 C CA . GLY B 1 20 ? -6.691 2.326 -9.508 1 93.81 20 GLY B CA 1
ATOM 896 C C . GLY B 1 20 ? -5.605 2.811 -8.562 1 93.81 20 GLY B C 1
ATOM 897 O O . GLY B 1 20 ? -4.418 2.736 -8.891 1 93.81 20 GLY B O 1
ATOM 898 N N . HIS B 1 21 ? -5.969 3.264 -7.359 1 95.62 21 HIS B N 1
ATOM 899 C CA . HIS B 1 21 ? -4.996 3.734 -6.379 1 95.62 21 HIS B CA 1
ATOM 900 C C . HIS B 1 21 ? -4.93 2.799 -5.176 1 95.62 21 HIS B C 1
ATOM 902 O O . HIS B 1 21 ? -5.926 2.166 -4.82 1 95.62 21 HIS B O 1
ATOM 908 N N . VAL B 1 22 ? -3.729 2.658 -4.676 1 97.06 22 VAL B N 1
ATOM 909 C CA . VAL B 1 22 ? -3.549 1.888 -3.449 1 97.06 22 VAL B CA 1
ATOM 910 C C . VAL B 1 22 ? -4.379 2.504 -2.324 1 97.06 22 VAL B C 1
ATOM 912 O O . VAL B 1 22 ? -4.387 3.725 -2.15 1 97.06 22 VAL B O 1
ATOM 915 N N . ALA B 1 23 ? -5.086 1.648 -1.593 1 96.88 23 ALA B N 1
ATOM 916 C CA . ALA B 1 23 ? -5.855 2.07 -0.426 1 96.88 23 ALA B CA 1
ATOM 917 C C . ALA B 1 23 ? -5.172 1.64 0.868 1 96.88 23 ALA B C 1
ATOM 919 O O . ALA B 1 23 ? -4.82 0.469 1.032 1 96.88 23 ALA B O 1
ATOM 920 N N . VAL B 1 24 ? -4.984 2.574 1.744 1 96.75 24 VAL B N 1
ATOM 921 C CA . VAL B 1 24 ? -4.27 2.387 3.004 1 96.75 24 VAL B CA 1
ATOM 922 C C . VAL B 1 24 ? -5.219 2.635 4.176 1 96.75 24 VAL B C 1
ATOM 924 O O . VAL B 1 24 ? -5.66 3.764 4.395 1 96.75 24 VAL B O 1
ATOM 927 N N . PRO B 1 25 ? -5.539 1.602 4.875 1 95 25 PRO B N 1
ATOM 928 C CA . PRO B 1 25 ? -6.324 1.849 6.086 1 95 25 PRO B CA 1
ATOM 929 C C . PRO B 1 25 ? -5.594 2.734 7.094 1 95 25 PRO B C 1
ATOM 931 O O . PRO B 1 25 ? -4.387 2.584 7.289 1 95 25 PRO B O 1
ATOM 934 N N . HIS B 1 26 ? -6.289 3.664 7.688 1 92.12 26 HIS B N 1
ATOM 935 C CA . HIS B 1 26 ? -5.73 4.586 8.672 1 92.12 26 HIS B CA 1
ATOM 936 C C . HIS B 1 26 ? -6.75 4.93 9.75 1 92.12 26 HIS B C 1
ATOM 938 O O . HIS B 1 26 ? -7.527 5.879 9.594 1 92.12 26 HIS B O 1
ATOM 944 N N . GLY B 1 27 ? -6.691 4.121 10.781 1 88.44 27 GLY B N 1
ATOM 945 C CA . GLY B 1 27 ? -7.676 4.336 11.828 1 88.44 27 GLY B CA 1
ATOM 946 C C . GLY B 1 27 ? -9.102 4.082 11.375 1 88.44 27 GLY B C 1
ATOM 947 O O . GLY B 1 27 ? -9.469 2.941 11.078 1 88.44 27 GLY B O 1
ATOM 948 N N . ASP B 1 28 ? -9.922 5.191 11.289 1 88.5 28 ASP B N 1
ATOM 949 C CA . ASP B 1 28 ? -11.336 5.047 10.977 1 88.5 28 ASP B CA 1
ATOM 950 C C . ASP B 1 28 ? -11.617 5.387 9.516 1 88.5 28 ASP B C 1
ATOM 952 O O . ASP B 1 28 ? -12.773 5.426 9.086 1 88.5 28 ASP B O 1
ATOM 956 N N . HIS B 1 29 ? -10.5 5.641 8.75 1 91.75 29 HIS B N 1
ATOM 957 C CA . HIS B 1 29 ? -10.719 5.984 7.352 1 91.75 29 HIS B CA 1
ATOM 958 C C . HIS B 1 29 ? -9.688 5.312 6.449 1 91.75 29 HIS B C 1
ATOM 960 O O . HIS B 1 29 ? -8.867 4.523 6.922 1 91.75 29 HIS B O 1
ATOM 966 N N . VAL B 1 30 ? -9.906 5.531 5.211 1 95.25 30 VAL B N 1
ATOM 967 C CA . VAL B 1 30 ? -8.992 5.016 4.199 1 95.25 30 VAL B CA 1
ATOM 968 C C . VAL B 1 30 ? -8.32 6.18 3.469 1 95.25 30 VAL B C 1
ATOM 970 O O . VAL B 1 30 ? -8.977 7.16 3.117 1 95.25 30 VAL B O 1
ATOM 973 N N . ASP B 1 31 ? -7.039 6.113 3.381 1 95.75 31 ASP B N 1
ATOM 974 C CA . ASP B 1 31 ? -6.277 7.023 2.533 1 95.75 31 ASP B CA 1
ATOM 975 C C . ASP B 1 31 ? -5.953 6.383 1.187 1 95.75 31 ASP B C 1
ATOM 977 O O . ASP B 1 31 ? -5.77 5.168 1.101 1 95.75 31 ASP B O 1
ATOM 981 N N . TYR B 1 32 ? -5.875 7.172 0.188 1 96.44 32 TYR B N 1
ATOM 982 C CA . TYR B 1 32 ? -5.48 6.703 -1.135 1 96.44 32 TYR B CA 1
ATOM 983 C C . TYR B 1 32 ? -4.152 7.32 -1.557 1 96.44 32 TYR B C 1
ATOM 985 O O . TYR B 1 32 ? -3.982 8.539 -1.508 1 96.44 32 TYR B O 1
ATOM 993 N N . VAL B 1 33 ? -3.264 6.438 -1.962 1 96.44 33 VAL B N 1
ATOM 994 C CA . VAL B 1 33 ? -1.975 6.926 -2.439 1 96.44 33 VAL B CA 1
ATOM 995 C C . VAL B 1 33 ? -2.131 7.516 -3.838 1 96.44 33 VAL B C 1
ATOM 997 O O . VAL B 1 33 ? -2.58 6.832 -4.762 1 96.44 33 VAL B O 1
ATOM 1000 N N . HIS B 1 34 ? -1.833 8.797 -3.957 1 95 34 HIS B N 1
ATOM 1001 C CA . HIS B 1 34 ? -1.944 9.492 -5.234 1 95 34 HIS B CA 1
ATOM 1002 C C . HIS B 1 34 ? -0.777 10.453 -5.438 1 95 34 HIS B C 1
ATOM 1004 O O . HIS B 1 34 ? -0.69 11.484 -4.766 1 95 34 HIS B O 1
ATOM 1010 N N . GLU B 1 35 ? 0.164 10.016 -6.352 1 92.44 35 GLU B N 1
ATOM 1011 C CA . GLU B 1 35 ? 1.314 10.836 -6.715 1 92.44 35 GLU B CA 1
ATOM 1012 C C . GLU B 1 35 ? 2.109 11.25 -5.48 1 92.44 35 GLU B C 1
ATOM 1014 O O . GLU B 1 35 ? 2.445 12.422 -5.312 1 92.44 35 GLU B O 1
ATOM 1019 N N . GLY B 1 36 ? 2.359 10.289 -4.645 1 93.81 36 GLY B N 1
ATOM 1020 C CA . GLY B 1 36 ? 3.221 10.523 -3.496 1 93.81 36 GLY B CA 1
ATOM 1021 C C . GLY B 1 36 ? 2.508 11.195 -2.342 1 93.81 36 GLY B C 1
ATOM 1022 O O . GLY B 1 36 ? 3.148 11.656 -1.391 1 93.81 36 GLY B O 1
ATOM 1023 N N . HIS B 1 37 ? 1.142 11.312 -2.4 1 94.81 37 HIS B N 1
ATOM 1024 C CA . HIS B 1 37 ? 0.328 11.891 -1.34 1 94.81 37 HIS B CA 1
ATOM 1025 C C . HIS B 1 37 ? -0.721 10.906 -0.844 1 94.81 37 HIS B C 1
ATOM 1027 O O . HIS B 1 37 ? -1.061 9.945 -1.547 1 94.81 37 HIS B O 1
ATOM 1033 N N . LEU B 1 38 ? -1.103 11.141 0.35 1 96.12 38 LEU B N 1
ATOM 1034 C CA . LEU B 1 38 ? -2.197 10.367 0.922 1 96.12 38 LEU B CA 1
ATOM 1035 C C . LEU B 1 38 ? -3.482 11.188 0.958 1 96.12 38 LEU B C 1
ATOM 1037 O O . LEU B 1 38 ? -3.652 12.047 1.828 1 96.12 38 LEU B O 1
ATOM 1041 N N . HIS B 1 39 ? -4.375 10.852 0.004 1 96.5 39 HIS B N 1
ATOM 1042 C CA . HIS B 1 39 ? -5.645 11.562 -0.128 1 96.5 39 HIS B CA 1
ATOM 1043 C C . HIS B 1 39 ? -6.691 10.992 0.826 1 96.5 39 HIS B C 1
ATOM 1045 O O . HIS B 1 39 ? -7.039 9.812 0.747 1 96.5 39 HIS B O 1
ATOM 1051 N N . ARG B 1 40 ? -7.117 11.852 1.667 1 94.75 40 ARG B N 1
ATOM 1052 C CA . ARG B 1 40 ? -8.211 11.523 2.574 1 94.75 40 ARG B CA 1
ATOM 1053 C C . ARG B 1 40 ? -9.484 12.273 2.197 1 94.75 40 ARG B C 1
ATOM 1055 O O . ARG B 1 40 ? -9.469 13.5 2.049 1 94.75 40 ARG B O 1
ATOM 1062 N N . ALA B 1 41 ? -10.555 11.461 1.972 1 94.25 41 ALA B N 1
ATOM 1063 C CA . ALA B 1 41 ? -11.82 12.109 1.643 1 94.25 41 ALA B CA 1
ATOM 1064 C C . ALA B 1 41 ? -12.344 12.914 2.824 1 94.25 41 ALA B C 1
ATOM 1066 O O . ALA B 1 41 ? -12.352 12.438 3.961 1 94.25 41 ALA B O 1
A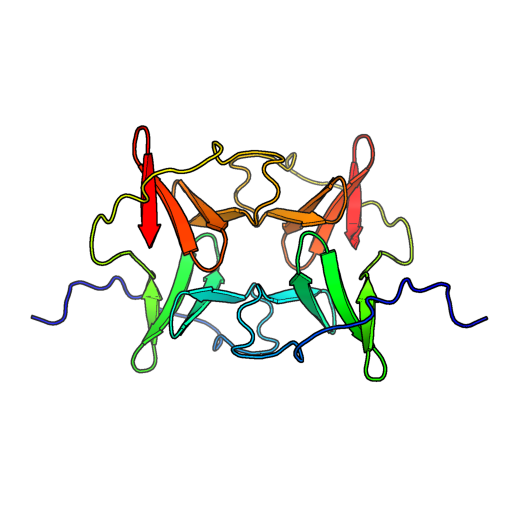TOM 1067 N N . HIS B 1 42 ? -12.656 14.125 2.566 1 90.88 42 HIS B N 1
ATOM 1068 C CA . HIS B 1 42 ? -13.18 15.016 3.592 1 90.88 42 HIS B CA 1
ATOM 1069 C C . HIS B 1 42 ? -14.156 16.031 2.992 1 90.88 42 HIS B C 1
ATOM 1071 O O . HIS B 1 42 ? -13.75 16.906 2.225 1 90.88 42 HIS B O 1
ATOM 1077 N N . ASP B 1 43 ? -15.43 15.883 3.252 1 91.75 43 ASP B N 1
ATOM 1078 C CA . ASP B 1 43 ? -16.469 16.844 2.881 1 91.75 43 ASP B CA 1
ATOM 1079 C C . ASP B 1 43 ? -16.469 17.094 1.375 1 91.75 43 ASP B C 1
ATOM 1081 O O . ASP B 1 43 ? -16.469 18.234 0.932 1 91.75 43 ASP B O 1
ATOM 1085 N N . GLY B 1 44 ? -16.391 16.094 0.716 1 90.56 44 GLY B N 1
ATOM 1086 C CA . GLY B 1 44 ? -16.562 16.188 -0.723 1 90.56 44 GLY B CA 1
ATOM 1087 C C . GLY B 1 44 ? -15.281 16.484 -1.467 1 90.56 44 GLY B C 1
ATOM 1088 O O . GLY B 1 44 ? -15.289 16.656 -2.689 1 90.56 44 GLY B O 1
ATOM 1089 N N . HIS B 1 45 ? -14.227 16.672 -0.709 1 93.56 45 HIS B N 1
ATOM 1090 C CA . HIS B 1 45 ? -12.922 16.844 -1.337 1 93.56 45 HIS B CA 1
ATOM 1091 C C . HIS B 1 45 ? -11.867 15.977 -0.657 1 93.56 45 HIS B C 1
ATOM 1093 O O . HIS B 1 45 ? -12.188 15.156 0.209 1 93.56 45 HIS B O 1
ATOM 1099 N N . TYR B 1 46 ? -10.734 16.078 -1.154 1 95.44 46 TYR B N 1
ATOM 1100 C CA . TYR B 1 46 ? -9.656 15.273 -0.578 1 95.44 46 TYR B CA 1
ATOM 1101 C C . TYR B 1 46 ? -8.609 16.156 0.084 1 95.44 46 TYR B C 1
ATOM 1103 O O . TYR B 1 46 ? -8.188 17.172 -0.491 1 95.44 46 TYR B O 1
ATOM 1111 N N . ASP B 1 47 ? -8.219 15.758 1.286 1 95.06 47 ASP B N 1
ATOM 1112 C CA . ASP B 1 47 ? -7.141 16.422 2.018 1 95.06 47 ASP B CA 1
ATOM 1113 C C . ASP B 1 47 ? -5.902 15.531 2.094 1 95.06 47 ASP B C 1
ATOM 1115 O O . ASP B 1 47 ? -6 14.305 1.985 1 95.06 47 ASP B O 1
ATOM 1119 N N . GLU B 1 48 ? -4.766 16.25 2.137 1 94.38 48 GLU B N 1
ATOM 1120 C CA . GLU B 1 48 ? -3.594 15.492 2.564 1 94.38 48 GLU B CA 1
ATOM 1121 C C . GLU B 1 48 ? -3.787 14.922 3.967 1 94.38 48 GLU B C 1
ATOM 1123 O O . GLU B 1 48 ? -4.207 15.633 4.879 1 94.38 48 GLU B O 1
ATOM 1128 N N . CYS B 1 49 ? -3.576 13.594 4.152 1 92.31 49 CYS B N 1
ATOM 1129 C CA . CYS B 1 49 ? -3.711 13 5.48 1 92.31 49 CYS B CA 1
ATOM 1130 C C . CYS B 1 49 ? -2.449 13.227 6.305 1 92.31 49 CYS B C 1
ATOM 1132 O O . CYS B 1 49 ? -1.449 12.531 6.117 1 92.31 49 CYS B O 1
ATOM 1134 N N . GLU B 1 50 ? -2.488 14.125 7.113 1 85.25 50 GLU B N 1
ATOM 1135 C CA . GLU B 1 50 ? -1.382 14.453 8.008 1 85.25 50 GLU B CA 1
ATOM 1136 C C . GLU B 1 50 ? -1.728 14.133 9.461 1 85.25 50 GLU B C 1
ATOM 1138 O O . GLU B 1 50 ? -2.902 14.094 9.828 1 85.25 50 GLU B O 1
ATOM 1143 N N . ALA B 1 51 ? -0.684 13.797 10.203 1 76.94 51 ALA B N 1
ATOM 1144 C CA . ALA B 1 51 ? -0.938 13.609 11.633 1 76.94 51 ALA B CA 1
ATOM 1145 C C . ALA B 1 51 ? -1.258 14.938 12.312 1 76.94 51 ALA B C 1
ATOM 1147 O O . ALA B 1 51 ? -0.672 15.969 11.977 1 76.94 51 ALA B O 1
ATOM 1148 N N . ASP B 1 52 ? -2.273 14.836 13.102 1 74.69 52 ASP B N 1
ATOM 1149 C CA . ASP B 1 52 ? -2.662 16.031 13.836 1 74.69 52 ASP B CA 1
ATOM 1150 C C . ASP B 1 52 ? -1.64 16.375 14.922 1 74.69 52 ASP B C 1
ATOM 1152 O O . ASP B 1 52 ? -1.501 17.531 15.305 1 74.69 52 ASP B O 1
ATOM 1156 N N . ALA B 1 53 ? -0.998 15.344 15.367 1 79.25 53 ALA B N 1
ATOM 1157 C CA . ALA B 1 53 ? -0.049 15.539 16.453 1 79.25 53 ALA B CA 1
ATOM 1158 C C . ALA B 1 53 ? 1.15 14.609 16.312 1 79.25 53 ALA B C 1
ATOM 1160 O O . ALA B 1 53 ? 1.093 13.617 15.586 1 79.25 53 ALA B O 1
ATOM 1161 N N . HIS B 1 54 ? 2.205 15.117 16.891 1 80.19 54 HIS B N 1
ATOM 1162 C CA . HIS B 1 54 ? 3.393 14.281 17.016 1 80.19 54 HIS B CA 1
ATOM 1163 C C . HIS B 1 54 ? 3.221 13.25 18.125 1 80.19 54 HIS B C 1
ATOM 1165 O O . HIS B 1 54 ? 3.297 13.586 19.312 1 80.19 54 HIS B O 1
ATOM 1171 N N . VAL B 1 55 ? 2.834 12.047 17.719 1 89.75 55 VAL B N 1
ATOM 1172 C CA . VAL B 1 55 ? 2.695 10.961 18.688 1 89.75 55 VAL B CA 1
ATOM 1173 C C . VAL B 1 55 ? 3.795 9.922 18.469 1 89.75 55 VAL B C 1
ATOM 1175 O O . VAL B 1 55 ? 3.711 9.109 17.547 1 89.75 55 VAL B O 1
ATOM 1178 N N . PRO B 1 56 ? 4.836 10.016 19.344 1 90.69 56 PRO B N 1
ATOM 1179 C CA . PRO B 1 56 ? 5.918 9.039 19.172 1 90.69 56 PRO B CA 1
ATOM 1180 C C . PRO B 1 56 ? 5.457 7.605 19.422 1 90.69 56 PRO B C 1
ATOM 1182 O O . PRO B 1 56 ? 4.633 7.359 20.312 1 90.69 56 PRO B O 1
ATOM 1185 N N . HIS B 1 57 ? 5.777 6.773 18.516 1 90 57 HIS B N 1
ATOM 1186 C CA . HIS B 1 57 ? 5.555 5.352 18.766 1 90 57 HIS B CA 1
ATOM 1187 C C . HIS B 1 57 ? 6.641 4.773 19.656 1 90 57 HIS B C 1
ATOM 1189 O O . HIS B 1 57 ? 7.805 4.684 19.266 1 90 57 HIS B O 1
ATOM 1195 N N . GLN B 1 58 ? 6.25 4.316 20.766 1 86.75 58 GLN B N 1
ATOM 1196 C CA . GLN B 1 58 ? 7.219 3.824 21.734 1 86.75 58 GLN B CA 1
ATOM 1197 C C . GLN B 1 58 ? 7.484 2.334 21.547 1 86.75 58 GLN B C 1
ATOM 1199 O O . GLN B 1 58 ? 6.586 1.584 21.156 1 86.75 58 GLN B O 1
ATOM 1204 N N . GLY B 1 59 ? 8.781 1.96 21.844 1 82.88 59 GLY B N 1
ATOM 1205 C CA . GLY B 1 59 ? 9.125 0.548 21.906 1 82.88 59 GLY B CA 1
ATOM 1206 C C . GLY B 1 59 ? 9.133 -0.123 20.531 1 82.88 59 GLY B C 1
ATOM 1207 O O . GLY B 1 59 ? 8.75 -1.288 20.406 1 82.88 59 GLY B O 1
ATOM 1208 N N . HIS B 1 60 ? 9.492 0.559 19.578 1 81.12 60 HIS B N 1
ATOM 1209 C CA . HIS B 1 60 ? 9.562 -0.045 18.25 1 81.12 60 HIS B CA 1
ATOM 1210 C C . HIS B 1 60 ? 10.688 -1.071 18.172 1 81.12 60 HIS B C 1
ATOM 1212 O O . HIS B 1 60 ? 11.844 -0.763 18.484 1 81.12 60 HIS B O 1
ATOM 1218 N N . GLU B 1 61 ? 10.406 -2.295 17.875 1 85.56 61 GLU B N 1
ATOM 1219 C CA . GLU B 1 61 ? 11.289 -3.451 17.984 1 85.56 61 GLU B CA 1
ATOM 1220 C C . GLU B 1 61 ? 12.297 -3.496 16.844 1 85.56 61 GLU B C 1
ATOM 1222 O O . GLU B 1 61 ? 13.344 -4.148 16.953 1 85.56 61 GLU B O 1
ATOM 1227 N N . HIS B 1 62 ? 12.086 -2.84 15.789 1 90.06 62 HIS B N 1
ATOM 1228 C CA . HIS B 1 62 ? 13.016 -2.816 14.664 1 90.06 62 HIS B CA 1
ATOM 1229 C C . HIS B 1 62 ? 12.922 -1.502 13.898 1 90.06 62 HIS B C 1
ATOM 1231 O O . HIS B 1 62 ? 11.945 -0.764 14.039 1 90.06 62 HIS B O 1
ATOM 1237 N N . ALA B 1 63 ? 13.977 -1.204 13.281 1 92.56 63 ALA B N 1
ATOM 1238 C CA . ALA B 1 63 ? 13.961 -0.037 12.398 1 92.56 63 ALA B CA 1
ATOM 1239 C C . ALA B 1 63 ? 13.281 -0.36 11.07 1 92.56 63 ALA B C 1
ATOM 1241 O O . ALA B 1 63 ? 13.477 -1.442 10.516 1 92.56 63 ALA B O 1
ATOM 1242 N N . HIS B 1 64 ? 12.438 0.585 10.648 1 93.25 64 HIS B N 1
ATOM 1243 C CA . HIS B 1 64 ? 11.828 0.41 9.336 1 93.25 64 HIS B CA 1
ATOM 1244 C C . HIS B 1 64 ? 12.82 0.726 8.227 1 93.25 64 HIS B C 1
ATOM 1246 O O . HIS B 1 64 ? 13.711 1.567 8.398 1 93.25 64 HIS B O 1
ATOM 1252 N N . GLY B 1 65 ? 12.719 0.123 7.035 1 89.19 65 GLY B N 1
ATOM 1253 C CA . GLY B 1 65 ? 13.555 0.262 5.855 1 89.19 65 GLY B CA 1
ATOM 1254 C C . GLY B 1 65 ? 13.375 -0.865 4.855 1 89.19 65 GLY B C 1
ATOM 1255 O O . GLY B 1 65 ? 12.391 -1.604 4.918 1 89.19 65 GLY B O 1
ATOM 1256 N N . GLU B 1 66 ? 14.273 -0.937 3.973 1 85.19 66 GLU B N 1
ATOM 1257 C CA . GLU B 1 66 ? 14.227 -2.01 2.984 1 85.19 66 GLU B CA 1
ATOM 1258 C C . GLU B 1 66 ? 14.227 -3.381 3.656 1 85.19 66 GLU B C 1
ATOM 1260 O O . GLU B 1 66 ? 15.055 -3.65 4.531 1 85.19 66 GLU B O 1
ATOM 1265 N N . GLY B 1 67 ? 13.242 -4.234 3.283 1 86.88 67 GLY B N 1
ATOM 1266 C CA . GLY B 1 67 ? 13.25 -5.605 3.77 1 86.88 67 GLY B CA 1
ATOM 1267 C C . GLY B 1 67 ? 12.641 -5.75 5.152 1 86.88 67 GLY B C 1
ATOM 1268 O O . GLY B 1 67 ? 12.656 -6.836 5.73 1 86.88 67 GLY B O 1
ATOM 1269 N N . CYS B 1 68 ? 12.07 -4.695 5.758 1 92.5 68 CYS B N 1
ATOM 1270 C CA . CYS B 1 68 ? 11.586 -4.773 7.129 1 92.5 68 CYS B CA 1
ATOM 1271 C C . CYS B 1 68 ? 10.25 -5.508 7.195 1 92.5 68 CYS B C 1
ATOM 1273 O O . CYS B 1 68 ? 9.734 -5.777 8.281 1 92.5 68 CYS B O 1
ATOM 1275 N N . GLY B 1 69 ? 9.695 -5.824 6.012 1 94.25 69 GLY B N 1
ATOM 1276 C CA . GLY B 1 69 ? 8.492 -6.648 5.977 1 94.25 69 GLY B CA 1
ATOM 1277 C C . GLY B 1 69 ? 7.211 -5.844 6.062 1 94.25 69 GLY B C 1
ATOM 1278 O O . GLY B 1 69 ? 6.125 -6.41 6.195 1 94.25 69 GLY B O 1
ATOM 1279 N N . HIS B 1 70 ? 7.305 -4.504 5.973 1 95.88 70 HIS B N 1
ATOM 1280 C CA . HIS B 1 70 ? 6.129 -3.643 6.066 1 95.88 70 HIS B CA 1
ATOM 1281 C C . HIS B 1 70 ? 5.91 -2.873 4.766 1 95.88 70 HIS B C 1
ATOM 1283 O O . HIS B 1 70 ? 6.859 -2.602 4.031 1 95.88 70 HIS B O 1
ATOM 1289 N N . VAL B 1 71 ? 4.633 -2.646 4.473 1 97.31 71 VAL B N 1
ATOM 1290 C CA . VAL B 1 71 ? 4.32 -1.812 3.316 1 97.31 71 VAL B CA 1
ATOM 1291 C C . VAL B 1 71 ? 4.91 -0.417 3.512 1 97.31 71 VAL B C 1
ATOM 1293 O O . VAL B 1 71 ? 4.809 0.161 4.598 1 97.31 71 VAL B O 1
ATOM 1296 N N . ALA B 1 72 ? 5.578 0.065 2.479 1 97.31 72 ALA B N 1
ATOM 1297 C CA . ALA B 1 72 ? 6.137 1.415 2.461 1 97.31 72 ALA B CA 1
ATOM 1298 C C . ALA B 1 72 ? 5.387 2.307 1.477 1 97.31 72 ALA B C 1
ATOM 1300 O O . ALA B 1 72 ? 5.199 1.94 0.313 1 97.31 72 ALA B O 1
ATOM 1301 N N . VAL B 1 73 ? 4.965 3.445 1.939 1 96.88 73 VAL B N 1
ATOM 1302 C CA . VAL B 1 73 ? 4.164 4.375 1.15 1 96.88 73 VAL B CA 1
ATOM 1303 C C . VAL B 1 73 ? 4.871 5.727 1.072 1 96.88 73 VAL B C 1
ATOM 1305 O O . VAL B 1 73 ? 5.125 6.363 2.098 1 96.88 73 VAL B O 1
ATOM 1308 N N . PRO B 1 74 ? 5.188 6.074 -0.123 1 95.94 74 PRO B N 1
ATOM 1309 C CA . PRO B 1 74 ? 5.703 7.441 -0.244 1 95.94 74 PRO B CA 1
ATOM 1310 C C . PRO B 1 74 ? 4.707 8.492 0.238 1 95.94 74 PRO B C 1
ATOM 1312 O O . PRO B 1 74 ? 3.506 8.375 -0.027 1 95.94 74 PRO B O 1
ATOM 1315 N N . HIS B 1 75 ? 5.16 9.438 0.958 1 95 75 HIS B N 1
ATOM 1316 C CA . HIS B 1 75 ? 4.336 10.523 1.486 1 95 75 HIS B CA 1
ATOM 1317 C C . HIS B 1 75 ? 5.098 11.844 1.481 1 95 75 HIS B C 1
ATOM 1319 O O . HIS B 1 75 ? 5.766 12.18 2.459 1 95 75 HIS B O 1
ATOM 1325 N N . GLY B 1 76 ? 4.914 12.57 0.387 1 91.88 76 GLY B N 1
ATOM 1326 C CA . GLY B 1 76 ? 5.695 13.789 0.235 1 91.88 76 GLY B CA 1
ATOM 1327 C C . GLY B 1 76 ? 7.184 13.531 0.096 1 91.88 76 GLY B C 1
ATOM 1328 O O . GLY B 1 76 ? 7.621 12.898 -0.869 1 91.88 76 GLY B O 1
ATOM 1329 N N . ASP B 1 77 ? 7.957 14.008 1.088 1 91.38 77 ASP B N 1
ATOM 1330 C CA . ASP B 1 77 ? 9.414 13.898 1.028 1 91.38 77 ASP B CA 1
ATOM 1331 C C . ASP B 1 77 ? 9.914 12.75 1.9 1 91.38 77 ASP B C 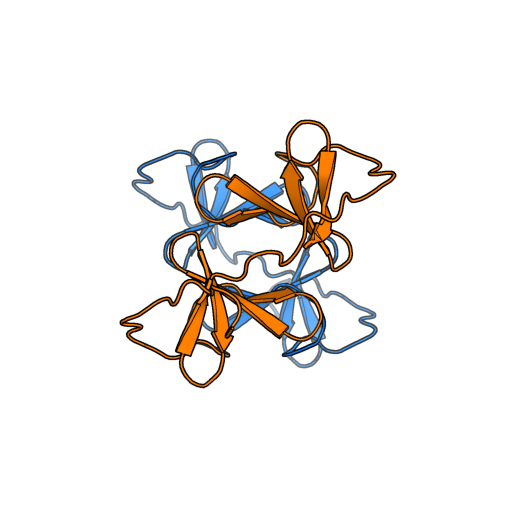1
ATOM 1333 O O . ASP B 1 77 ? 11.117 12.617 2.133 1 91.38 77 ASP B O 1
ATOM 1337 N N . HIS B 1 78 ? 8.984 11.961 2.434 1 92.56 78 HIS B N 1
ATOM 1338 C CA . HIS B 1 78 ? 9.398 10.836 3.268 1 92.56 78 HIS B CA 1
ATOM 1339 C C . HIS B 1 78 ? 8.562 9.594 2.969 1 92.56 78 HIS B C 1
ATOM 1341 O O . HIS B 1 78 ? 7.805 9.57 1.996 1 92.56 78 HIS B O 1
ATOM 1347 N N . VAL B 1 79 ? 8.883 8.539 3.689 1 95 79 VAL B N 1
ATOM 1348 C CA . VAL B 1 79 ? 8.195 7.262 3.533 1 95 79 VAL B CA 1
ATOM 1349 C C . VAL B 1 79 ? 7.508 6.883 4.844 1 95 79 VAL B C 1
ATOM 1351 O O . VAL B 1 79 ? 8.086 7.023 5.922 1 95 79 VAL B O 1
ATOM 1354 N N . ASP B 1 80 ? 6.273 6.551 4.73 1 95.12 80 ASP B N 1
ATOM 1355 C CA . ASP B 1 80 ? 5.551 5.973 5.859 1 95.12 80 ASP B CA 1
ATOM 1356 C C . ASP B 1 80 ? 5.52 4.449 5.773 1 95.12 80 ASP B C 1
ATOM 1358 O O . ASP B 1 80 ? 5.453 3.887 4.676 1 95.12 80 ASP B O 1
ATOM 1362 N N . TYR B 1 81 ? 5.555 3.824 6.93 1 95.75 81 TYR B N 1
ATOM 1363 C CA . TYR B 1 81 ? 5.477 2.369 7.008 1 95.75 81 TYR B CA 1
ATOM 1364 C C . TYR B 1 81 ? 4.219 1.932 7.75 1 95.75 81 TYR B C 1
ATOM 1366 O O . TYR B 1 81 ? 3.916 2.453 8.828 1 95.75 81 TYR B O 1
ATOM 1374 N N . LEU B 1 82 ? 3.533 1.037 7.098 1 95.31 82 LEU B N 1
ATOM 1375 C CA . LEU B 1 82 ? 2.352 0.49 7.758 1 95.31 82 LEU B CA 1
ATOM 1376 C C . LEU B 1 82 ? 2.725 -0.689 8.648 1 95.31 82 LEU B C 1
ATOM 1378 O O . LEU B 1 82 ? 3.295 -1.675 8.18 1 95.31 82 LEU B O 1
ATOM 1382 N N . HIS B 1 83 ? 2.375 -0.543 9.953 1 91.5 83 HIS B N 1
ATOM 1383 C CA . HIS B 1 83 ? 2.758 -1.556 10.93 1 91.5 83 HIS B CA 1
ATOM 1384 C C . HIS B 1 83 ? 1.669 -1.745 11.984 1 91.5 83 HIS B C 1
ATOM 1386 O O . HIS B 1 83 ? 1.413 -0.846 12.789 1 91.5 83 HIS B O 1
ATOM 1392 N N . ASP B 1 84 ? 1.019 -2.938 11.906 1 86.31 84 ASP B N 1
ATOM 1393 C CA . ASP B 1 84 ? 0.027 -3.324 12.906 1 86.31 84 ASP B CA 1
ATOM 1394 C C . ASP B 1 84 ? -1.066 -2.266 13.031 1 86.31 84 ASP B C 1
ATOM 1396 O O . ASP B 1 84 ? -1.405 -1.847 14.141 1 86.31 84 ASP B O 1
ATOM 1400 N N . GLY B 1 85 ? -1.502 -1.834 11.852 1 83.31 85 GLY B N 1
ATOM 1401 C CA . GLY B 1 85 ? -2.621 -0.907 11.852 1 83.31 85 GLY B CA 1
ATOM 1402 C C . GLY B 1 85 ? -2.201 0.536 12.07 1 83.31 85 GLY B C 1
ATOM 1403 O O . GLY B 1 85 ? -3.043 1.438 12.078 1 83.31 85 GLY B O 1
ATOM 1404 N N . HIS B 1 86 ? -0.917 0.777 12.219 1 89.38 86 HIS B N 1
ATOM 1405 C CA . HIS B 1 86 ? -0.393 2.129 12.391 1 89.38 86 HIS B CA 1
ATOM 1406 C C . HIS B 1 86 ? 0.432 2.555 11.18 1 89.38 86 HIS B C 1
ATOM 1408 O O . HIS B 1 86 ? 1.034 1.717 10.508 1 89.38 86 HIS B O 1
ATOM 1414 N N . ARG B 1 87 ? 0.323 3.775 10.945 1 92.94 87 ARG B N 1
ATOM 1415 C CA . ARG B 1 87 ? 1.239 4.379 9.984 1 92.94 87 ARG B CA 1
ATOM 1416 C C . ARG B 1 87 ? 2.4 5.07 10.688 1 92.94 87 ARG B C 1
ATOM 1418 O O . ARG B 1 87 ? 2.205 6.07 11.383 1 92.94 87 ARG B O 1
ATOM 1425 N N . HIS B 1 88 ? 3.633 4.594 10.477 1 94 88 HIS B N 1
ATOM 1426 C CA . HIS B 1 88 ? 4.84 5.113 11.109 1 94 88 HIS B CA 1
ATOM 1427 C C . HIS B 1 88 ? 5.594 6.051 10.172 1 94 88 HIS B C 1
ATOM 1429 O O . HIS B 1 88 ? 5.949 5.668 9.055 1 94 88 HIS B O 1
ATOM 1435 N N . ALA B 1 89 ? 5.754 7.199 10.625 1 92.44 89 ALA B N 1
ATOM 1436 C CA . ALA B 1 89 ? 6.613 8.156 9.922 1 92.44 89 ALA B CA 1
ATOM 1437 C C . ALA B 1 89 ? 7.93 8.359 10.672 1 92.44 89 ALA B C 1
ATOM 1439 O O . ALA B 1 89 ? 7.934 8.562 11.883 1 92.44 89 ALA B O 1
ATOM 1440 N N . VAL B 1 90 ? 8.945 8.227 9.906 1 89.56 90 VAL B N 1
ATOM 1441 C CA . VAL B 1 90 ? 10.242 8.43 10.539 1 89.56 90 VAL B CA 1
ATOM 1442 C C . VAL B 1 90 ? 10.367 9.875 11.016 1 89.56 90 VAL B C 1
ATOM 1444 O O . VAL B 1 90 ? 10.031 10.805 10.281 1 89.56 90 VAL B O 1
ATOM 1447 N N . HIS B 1 91 ? 10.734 10.062 12.25 1 89.75 91 HIS B N 1
ATOM 1448 C CA . HIS B 1 91 ? 10.977 11.375 12.844 1 89.75 91 HIS B CA 1
ATOM 1449 C C . HIS B 1 91 ? 12.242 11.359 13.695 1 89.75 91 HIS B C 1
ATOM 1451 O O . HIS B 1 91 ? 12.188 11.078 14.891 1 89.75 91 HIS B O 1
ATOM 1457 N N . GLY B 1 92 ? 13.367 11.844 12.992 1 88.81 92 GLY B N 1
ATOM 1458 C CA . GLY B 1 92 ? 14.625 11.758 13.711 1 88.81 92 GLY B CA 1
ATOM 1459 C C . GLY B 1 92 ? 15.031 10.336 14.055 1 88.81 92 GLY B C 1
ATOM 1460 O O . GLY B 1 92 ? 15.266 9.516 13.164 1 88.81 92 GLY B O 1
ATOM 1461 N N . ASP B 1 93 ? 15.055 10 15.359 1 89.69 93 ASP B N 1
ATOM 1462 C CA . ASP B 1 93 ? 15.508 8.68 15.797 1 89.69 93 ASP B CA 1
ATOM 1463 C C . ASP B 1 93 ? 14.336 7.816 16.25 1 89.69 93 ASP B C 1
ATOM 1465 O O . ASP B 1 93 ? 14.531 6.762 16.859 1 89.69 93 ASP B O 1
ATOM 1469 N N . HIS B 1 94 ? 13.188 8.344 15.945 1 91.88 94 HIS B N 1
ATOM 1470 C CA . HIS B 1 94 ? 12.023 7.547 16.312 1 91.88 94 HIS B CA 1
ATOM 1471 C C . HIS B 1 94 ? 10.945 7.621 15.242 1 91.88 94 HIS B C 1
ATOM 1473 O O . HIS B 1 94 ? 11.172 8.164 14.156 1 91.88 94 HIS B O 1
ATOM 1479 N N . TYR B 1 95 ? 9.914 6.949 15.578 1 93.06 95 TYR B N 1
ATOM 1480 C CA . TYR B 1 95 ? 8.789 6.969 14.648 1 93.06 95 TYR B CA 1
ATOM 1481 C C . TYR B 1 95 ? 7.578 7.656 15.273 1 93.06 95 TYR B C 1
ATOM 1483 O O . TYR B 1 95 ? 7.301 7.477 16.469 1 93.06 95 TYR B O 1
ATOM 1491 N N . ASP B 1 96 ? 6.98 8.453 14.438 1 91.81 96 ASP B N 1
ATOM 1492 C CA . ASP B 1 96 ? 5.691 9 14.844 1 91.81 96 ASP B CA 1
ATOM 1493 C C . ASP B 1 96 ? 4.543 8.102 14.375 1 91.81 96 ASP B C 1
ATOM 1495 O O . ASP B 1 96 ? 4.57 7.59 13.258 1 91.81 96 ASP B O 1
ATOM 1499 N N . ASP B 1 97 ? 3.639 7.949 15.359 1 89.38 97 ASP B N 1
ATOM 1500 C CA . ASP B 1 97 ? 2.412 7.246 15 1 89.38 97 ASP B CA 1
ATOM 1501 C C . ASP B 1 97 ? 1.384 8.203 14.398 1 89.38 97 ASP B C 1
ATOM 1503 O O . ASP B 1 97 ? 1.12 9.266 14.961 1 89.38 97 ASP B O 1
ATOM 1507 N N . HIS B 1 98 ? 0.958 7.812 13.18 1 82.31 98 HIS B N 1
ATOM 1508 C CA . HIS B 1 98 ? -0.171 8.523 12.594 1 82.31 98 HIS B CA 1
ATOM 1509 C C . HIS B 1 98 ? -1.434 7.672 12.609 1 82.31 98 HIS B C 1
ATOM 1511 O O . HIS B 1 98 ? -1.356 6.441 12.523 1 82.31 98 HIS B O 1
#

Solvent-accessible surface area (backbone atoms only — not compa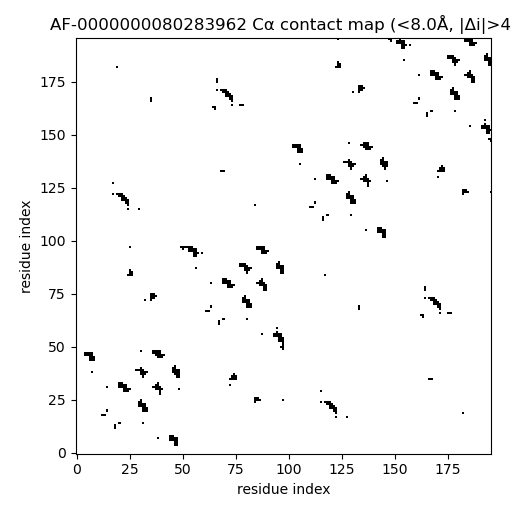rable to full-atom values): 11906 Å² total; per-residue (Å²): 125,80,72,91,68,56,70,54,76,84,66,92,65,74,85,55,92,87,58,69,45,39,35,38,56,48,85,94,45,60,28,30,52,52,95,35,31,37,37,23,78,49,95,91,40,31,24,55,68,67,63,91,54,92,37,73,49,76,85,69,90,66,79,84,60,88,87,60,64,46,40,34,37,38,43,73,95,47,56,31,32,46,54,96,74,30,38,34,33,76,49,94,93,42,32,28,43,81,124,83,72,91,66,54,69,54,76,85,67,93,65,73,85,57,92,86,58,68,45,39,34,37,54,49,85,94,44,58,28,30,51,51,94,33,30,36,39,24,79,52,94,91,40,31,24,54,68,66,65,91,54,93,36,74,49,76,84,70,90,65,76,85,61,90,88,58,65,44,38,33,36,36,43,72,95,44,55,31,34,48,53,95,74,30,39,32,33,76,49,94,95,43,32,28,43,80

Sequence (196 aa):
MTAAHTEHAGHTHAHGEGCGHVAVPHGDHVDYVHEGHLHRAHDGHYDECEADAHVPHQGHEHAHGEGCGHVAVPHGDHVDYLHDGHRHAVHGDHYDDHMTAAHTEHAGHTHAHGEGCGHVAVPHGDHVDYVHEGHLHRAHDGHYDECEADAHVPHQGHEHAHGEGCGHVAVPHGDHVDYLHDGHRHAVHGDHYDDH